Protein AF-A0A7S4S5G7-F1 (afdb_monomer_lite)

Organism: NCBI:txid311494

Sequence (347 aa):
PDPGSRLSSTPTTIRLPNLRVEPGSGHPLTAPMLSMIAPWPALFFAAQHQEVQQSAILSLVLVAMATGAGLLELSRRMRRTSLDPSGEREIAMPLRDVLGHDGKPGLLGQLLPELCGLALWMALASTLILRSQDGAADMTPQDRDLERQIRAEWPVLRSADSLLGLQAMTRSVLLASAALRLEQSVASPLAGFPTAFLLLAAGSRVALLALSPADVYHLDGPLGGTMNVTLEVGALLLLLYLAAVQARRTQSRAAWVLAPATAASAVALGWIACHNHLALADPGQSYLDVLFSFSQLAELAGSVTFLANAVVIAGEREPEGAFSAFAHAVLPVQQLLSAFFLLTAWG

Secondary structure (DSSP, 8-state):
-----------------------------SHHHHHHHTHHHHHHHTT---TTTHHHHHHHHHHHHHHHHHHHHHHHHHHHHTT-TT-------TTTTTS-TTSSPPHHHHHHHHHHHHHHHHHHHHHHHHHTTGGGGG--HHHHHHHHHHHHH-SSSSSHHHHHHHHHHHHHHHHHHHHHTHHHHHTSTTTTHHHHHHHHHHHHHHHHHHHS-TTTSSPPSTT-HHHHHHHHHHHHHHHHHHHHHHHHHS-HHHHHHHHHHHHHHHHHHHHHHHHS----S-GGGHHHHHHHHHHHHHHHHHHHHHHHHHHHHHTTS----HHHHHHHHHHHHHHHHHHHHHHHHH-

Structure (mmCIF, N/CA/C/O backbone):
data_AF-A0A7S4S5G7-F1
#
_entry.id   AF-A0A7S4S5G7-F1
#
loop_
_atom_site.group_PDB
_atom_site.id
_atom_site.type_symbol
_atom_site.label_atom_id
_atom_site.label_alt_id
_atom_site.label_comp_id
_atom_site.label_asym_id
_atom_site.label_entity_id
_atom_site.label_seq_id
_atom_site.pdbx_PDB_ins_code
_atom_site.Cartn_x
_atom_site.Cartn_y
_atom_site.Cartn_z
_atom_site.occupancy
_atom_site.B_iso_or_equiv
_atom_site.auth_seq_id
_atom_site.auth_comp_id
_atom_site.auth_asym_id
_atom_site.auth_atom_id
_atom_site.pdbx_PDB_model_num
ATOM 1 N N . PRO A 1 1 ? 20.634 16.716 -77.740 1.00 45.12 1 PRO A N 1
ATOM 2 C CA . PRO A 1 1 ? 21.173 17.762 -76.840 1.00 45.12 1 PRO A CA 1
ATOM 3 C C . PRO A 1 1 ? 20.340 17.801 -75.550 1.00 45.12 1 PRO A C 1
ATOM 5 O O . PRO A 1 1 ? 19.135 18.016 -75.616 1.00 45.12 1 PRO A O 1
ATOM 8 N N . ASP A 1 2 ? 20.992 17.435 -74.447 1.00 41.31 2 ASP A N 1
ATOM 9 C CA . ASP A 1 2 ? 20.488 16.930 -73.158 1.00 41.31 2 ASP A CA 1
ATOM 10 C C . ASP A 1 2 ? 19.272 1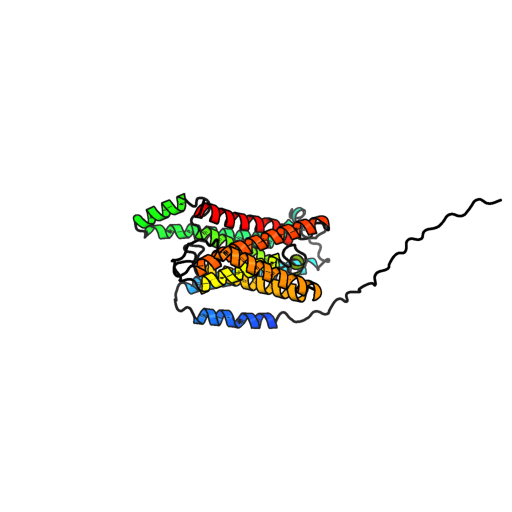7.594 -72.483 1.00 41.31 2 ASP A C 1
ATOM 12 O O . ASP A 1 2 ? 19.265 18.807 -72.267 1.00 41.31 2 ASP A O 1
ATOM 16 N N . PRO A 1 3 ? 18.345 16.773 -71.948 1.00 55.28 3 PRO A N 1
ATOM 17 C CA . PRO A 1 3 ? 17.536 17.089 -70.781 1.00 55.28 3 PRO A CA 1
ATOM 18 C C . PRO A 1 3 ? 18.019 16.265 -69.570 1.00 55.28 3 PRO A C 1
ATOM 20 O O . PRO A 1 3 ? 17.793 15.057 -69.494 1.00 55.28 3 PRO A O 1
ATOM 23 N N . GLY A 1 4 ? 18.665 16.895 -68.586 1.00 46.88 4 GLY A N 1
ATOM 24 C CA . GLY A 1 4 ? 19.139 16.151 -67.418 1.00 46.88 4 GLY A CA 1
ATOM 25 C C . GLY A 1 4 ? 19.681 17.000 -66.277 1.00 46.88 4 GLY A C 1
ATOM 26 O O . GLY A 1 4 ? 20.888 17.083 -66.092 1.00 46.88 4 GLY A O 1
ATOM 27 N N . SER A 1 5 ? 18.803 17.557 -65.444 1.00 52.81 5 SER A N 1
ATOM 28 C CA . SER A 1 5 ? 19.176 18.044 -64.109 1.00 52.81 5 SER A CA 1
ATOM 29 C C . SER A 1 5 ? 18.187 17.529 -63.060 1.00 52.81 5 SER A C 1
ATOM 31 O O . SER A 1 5 ? 17.240 18.193 -62.646 1.00 52.81 5 SER A O 1
ATOM 33 N N . ARG A 1 6 ? 18.408 16.280 -62.629 1.00 51.44 6 ARG A N 1
ATOM 34 C CA . ARG A 1 6 ? 17.786 15.717 -61.425 1.00 51.44 6 ARG A CA 1
ATOM 35 C C . ARG A 1 6 ? 18.487 16.303 -60.201 1.00 51.44 6 ARG A C 1
ATOM 37 O O . ARG A 1 6 ? 19.657 16.019 -59.961 1.00 51.44 6 ARG A O 1
ATOM 44 N N . LEU A 1 7 ? 17.759 17.101 -59.426 1.00 52.56 7 LEU A N 1
ATOM 45 C CA . LEU A 1 7 ? 18.159 17.530 -58.089 1.00 52.56 7 LEU A CA 1
ATOM 46 C C . LEU A 1 7 ? 18.165 16.309 -57.160 1.00 52.56 7 LEU A C 1
ATOM 48 O O . LEU A 1 7 ? 17.122 15.773 -56.798 1.00 52.56 7 LEU A O 1
ATOM 52 N N . SER A 1 8 ? 19.366 15.854 -56.812 1.00 47.84 8 SER A N 1
ATOM 53 C CA . SER A 1 8 ? 19.614 14.844 -55.787 1.00 47.84 8 SER A CA 1
ATOM 54 C C . SER A 1 8 ? 19.564 15.531 -54.419 1.00 47.84 8 SER A C 1
ATOM 56 O O . SER A 1 8 ? 20.524 16.183 -54.007 1.00 47.84 8 SER A O 1
ATOM 58 N N . SER A 1 9 ? 18.443 15.402 -53.711 1.00 49.56 9 SER A N 1
ATOM 59 C CA . SER A 1 9 ? 18.352 15.730 -52.289 1.00 49.56 9 SER A CA 1
ATOM 60 C C . SER A 1 9 ? 18.934 14.570 -51.479 1.00 49.56 9 SER A C 1
ATOM 62 O O . SER A 1 9 ? 18.271 13.557 -51.255 1.00 49.56 9 SER A O 1
ATOM 64 N N . THR A 1 10 ? 20.188 14.694 -51.059 1.00 46.56 10 THR A N 1
ATOM 65 C CA . THR A 1 10 ? 20.793 13.790 -50.075 1.00 46.56 10 THR A CA 1
ATOM 66 C C . THR A 1 10 ? 20.162 14.028 -48.699 1.00 46.56 10 THR A C 1
ATOM 68 O O . THR A 1 10 ? 20.162 15.173 -48.241 1.00 46.56 10 THR A O 1
ATOM 71 N N . PRO A 1 11 ? 19.651 12.994 -48.009 1.00 43.81 11 PRO A N 1
ATOM 72 C CA . PRO A 1 11 ? 19.197 13.129 -46.633 1.00 43.81 11 PRO A CA 1
ATOM 73 C C . PRO A 1 11 ? 20.407 13.335 -45.715 1.00 43.81 11 PRO A C 1
ATOM 75 O O . PRO A 1 11 ? 21.310 12.500 -45.643 1.00 43.81 11 PRO A O 1
ATOM 78 N N . THR A 1 12 ? 20.433 14.468 -45.018 1.00 43.12 12 THR A N 1
ATOM 79 C CA . THR A 1 12 ? 21.442 14.788 -44.006 1.00 43.12 12 THR A CA 1
ATOM 80 C C . THR A 1 12 ? 21.203 13.920 -42.774 1.00 43.12 12 THR A C 1
ATOM 82 O O . THR A 1 12 ? 20.420 1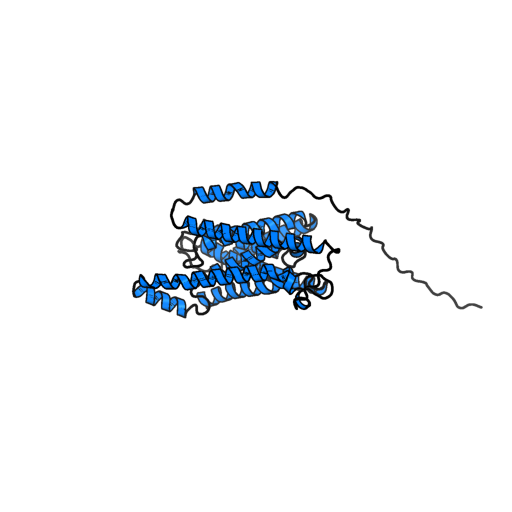4.261 -41.890 1.00 43.12 12 THR A O 1
ATOM 85 N N . THR A 1 13 ? 21.867 12.769 -42.714 1.00 41.22 13 THR A N 1
ATOM 86 C CA . THR A 1 13 ? 21.866 11.893 -41.541 1.00 41.22 13 THR A CA 1
ATOM 87 C C . THR A 1 13 ? 22.673 12.553 -40.423 1.00 41.22 13 THR A C 1
ATOM 89 O O . THR A 1 13 ? 23.904 12.515 -40.420 1.00 41.22 13 THR A O 1
ATOM 92 N N . ILE A 1 14 ? 21.988 13.177 -39.462 1.00 39.72 14 ILE A N 1
ATOM 93 C CA . ILE A 1 14 ? 22.604 13.684 -38.231 1.00 39.72 14 ILE A CA 1
ATOM 94 C C . ILE A 1 14 ? 23.047 12.468 -37.405 1.00 39.72 14 ILE A C 1
ATOM 96 O O . ILE A 1 14 ? 22.243 11.814 -36.744 1.00 39.72 14 ILE A O 1
ATOM 100 N N . ARG A 1 15 ? 24.341 12.129 -37.472 1.00 34.22 15 ARG A N 1
ATOM 101 C CA . ARG A 1 15 ? 24.963 11.153 -36.569 1.00 34.22 15 ARG A CA 1
ATOM 102 C C . ARG A 1 15 ? 25.035 11.762 -35.172 1.00 34.22 15 ARG A C 1
ATOM 104 O O . ARG A 1 15 ? 25.872 12.624 -34.914 1.00 34.22 15 ARG A O 1
ATOM 111 N N . LEU A 1 16 ? 24.173 11.295 -34.274 1.00 42.19 16 LEU A N 1
ATOM 112 C CA . LEU A 1 16 ? 24.349 11.516 -32.842 1.00 42.19 16 LEU A CA 1
ATOM 113 C C . LEU A 1 16 ? 25.642 10.817 -32.377 1.00 42.19 16 LEU A C 1
ATOM 115 O O . LEU A 1 16 ? 25.948 9.718 -32.852 1.00 42.19 16 LEU A O 1
ATOM 119 N N . PRO A 1 17 ? 26.426 11.439 -31.481 1.00 38.25 17 PRO A N 1
ATOM 120 C CA . PRO A 1 17 ? 27.647 10.841 -30.963 1.00 38.25 17 PRO A CA 1
ATOM 121 C C . PRO A 1 17 ? 27.323 9.548 -30.206 1.00 38.25 17 PRO A C 1
ATOM 123 O O . PRO A 1 17 ? 26.465 9.529 -29.325 1.00 38.25 17 PRO A O 1
ATOM 126 N N . ASN A 1 18 ? 28.033 8.472 -30.555 1.00 37.16 18 ASN A N 1
ATOM 127 C CA . ASN A 1 18 ? 28.009 7.197 -29.843 1.00 37.16 18 ASN A CA 1
ATOM 128 C C . ASN A 1 18 ? 28.417 7.421 -28.379 1.00 37.16 18 ASN A C 1
ATOM 130 O O . ASN A 1 18 ? 29.606 7.470 -28.059 1.00 37.16 18 ASN A O 1
ATOM 134 N N . LEU A 1 19 ? 27.433 7.535 -27.487 1.00 36.72 19 LEU A N 1
ATOM 135 C CA . LEU A 1 19 ? 27.633 7.424 -26.047 1.00 36.72 19 LEU A CA 1
ATOM 136 C C . LEU A 1 19 ? 27.936 5.960 -25.731 1.00 36.72 19 LEU A C 1
ATOM 138 O O . LEU A 1 19 ? 27.051 5.142 -25.489 1.00 36.72 19 LEU A O 1
ATOM 142 N N . ARG A 1 20 ? 29.225 5.628 -25.793 1.00 37.22 20 ARG A N 1
ATOM 143 C CA . ARG A 1 20 ? 29.769 4.361 -25.320 1.00 37.22 20 ARG A CA 1
ATOM 144 C C . ARG A 1 20 ? 29.648 4.361 -23.796 1.00 37.22 20 ARG A C 1
ATOM 146 O O . ARG A 1 20 ? 30.446 4.988 -23.108 1.00 37.22 20 ARG A O 1
ATOM 153 N N . VAL A 1 21 ? 28.601 3.725 -23.277 1.00 39.88 21 VAL A N 1
ATOM 154 C CA . VAL A 1 21 ? 28.468 3.457 -21.843 1.00 39.88 21 VAL A CA 1
ATOM 155 C C . VAL A 1 21 ? 29.504 2.392 -21.505 1.00 39.88 21 VAL A C 1
ATOM 157 O O . VAL A 1 21 ? 29.371 1.240 -21.915 1.00 39.88 21 VAL A O 1
ATOM 160 N N . GLU A 1 22 ? 30.579 2.793 -20.832 1.00 38.78 22 GLU A N 1
ATOM 161 C CA . GLU A 1 22 ? 31.555 1.840 -20.316 1.00 38.78 22 GLU A CA 1
ATOM 162 C C . GLU A 1 22 ? 30.886 0.953 -19.252 1.00 38.78 22 GLU A C 1
ATOM 164 O O . GLU A 1 22 ? 30.173 1.473 -18.385 1.00 38.78 22 GLU A O 1
ATOM 169 N N . PRO A 1 23 ? 31.080 -0.377 -19.295 1.00 42.50 23 PRO A N 1
ATOM 170 C CA . PRO A 1 23 ? 30.598 -1.275 -18.257 1.00 42.50 23 PRO A CA 1
ATOM 171 C C . PRO A 1 23 ? 31.373 -0.992 -16.965 1.00 42.50 23 PRO A C 1
ATOM 173 O O . PRO A 1 23 ? 32.493 -1.459 -16.766 1.00 42.50 23 PRO A O 1
ATOM 176 N N . GLY A 1 24 ? 30.771 -0.165 -16.110 1.00 42.38 24 GLY A N 1
ATOM 177 C CA . GLY A 1 24 ? 31.314 0.225 -14.817 1.00 42.38 24 GLY A CA 1
ATOM 178 C C . GLY A 1 24 ? 31.604 -0.988 -13.935 1.00 42.38 24 GLY A C 1
ATOM 179 O O . GLY A 1 24 ? 30.764 -1.869 -13.746 1.00 42.38 24 GLY A O 1
ATOM 180 N N . SER A 1 25 ? 32.821 -0.993 -13.405 1.00 41.22 25 SER A N 1
ATOM 181 C CA . SER A 1 25 ? 33.357 -1.901 -12.401 1.00 41.22 25 SER A CA 1
ATOM 182 C C . SER A 1 25 ? 32.378 -2.152 -11.247 1.00 41.22 25 SER A C 1
ATOM 184 O O . SER A 1 25 ? 31.741 -1.243 -10.715 1.00 41.22 25 SER A O 1
ATOM 186 N N . GLY A 1 26 ? 32.265 -3.420 -10.843 1.00 47.97 26 GLY A N 1
ATOM 187 C CA . GLY A 1 26 ? 31.434 -3.837 -9.716 1.00 47.97 26 GLY A CA 1
ATOM 188 C C . GLY A 1 26 ? 31.835 -3.118 -8.427 1.00 47.97 26 GLY A C 1
ATOM 189 O O . GLY A 1 26 ? 32.907 -3.361 -7.878 1.00 47.97 26 GLY A O 1
ATOM 190 N N . HIS A 1 27 ? 30.965 -2.236 -7.935 1.00 43.41 27 HIS A N 1
ATOM 191 C CA . HIS A 1 27 ? 31.166 -1.548 -6.664 1.00 43.41 27 HIS A CA 1
ATOM 192 C C . HIS A 1 27 ? 30.752 -2.428 -5.464 1.00 43.41 27 HIS A C 1
ATOM 194 O O . HIS A 1 27 ? 29.649 -2.982 -5.461 1.00 43.41 27 HIS A O 1
ATOM 200 N N . PRO A 1 28 ? 31.567 -2.497 -4.392 1.00 44.88 28 PRO A N 1
ATOM 201 C CA . PRO A 1 28 ? 31.290 -3.266 -3.179 1.00 44.88 28 PRO A CA 1
ATOM 202 C C . PRO A 1 28 ? 30.415 -2.461 -2.197 1.00 44.88 28 PRO A C 1
ATOM 204 O O . PRO A 1 28 ? 30.835 -2.141 -1.088 1.00 44.88 28 PRO A O 1
ATOM 207 N N . LEU A 1 29 ? 29.205 -2.065 -2.606 1.00 44.78 29 LEU A N 1
ATOM 208 C CA . LEU A 1 29 ? 28.368 -1.116 -1.844 1.00 44.78 29 LEU A CA 1
ATOM 209 C C . LEU A 1 29 ? 27.155 -1.733 -1.127 1.00 44.78 29 LEU A C 1
ATOM 211 O O . LEU A 1 29 ? 26.333 -1.003 -0.579 1.00 44.78 29 LEU A O 1
ATOM 215 N N . THR A 1 30 ? 27.045 -3.061 -1.049 1.00 47.88 30 THR A N 1
ATOM 216 C CA . THR A 1 30 ? 25.958 -3.717 -0.293 1.00 47.88 30 THR A CA 1
ATOM 217 C C . THR A 1 30 ? 26.189 -3.733 1.225 1.00 47.88 30 THR A C 1
ATOM 219 O O . THR A 1 30 ? 25.228 -3.831 1.981 1.00 47.88 30 THR A O 1
ATOM 222 N N . ALA A 1 31 ? 27.433 -3.597 1.695 1.00 42.72 31 ALA A N 1
ATOM 223 C CA . ALA A 1 31 ? 27.776 -3.638 3.122 1.00 42.72 31 ALA A CA 1
ATOM 224 C C . ALA A 1 31 ? 27.364 -2.387 3.943 1.00 42.72 31 ALA A C 1
ATOM 226 O O . ALA A 1 31 ? 26.816 -2.567 5.030 1.00 42.72 31 ALA A O 1
ATOM 227 N N . PRO A 1 32 ? 27.542 -1.132 3.472 1.00 44.41 32 PRO A N 1
ATOM 228 C CA . PRO A 1 32 ? 27.221 0.050 4.284 1.00 44.41 32 PRO A CA 1
ATOM 229 C C . PRO A 1 32 ? 25.718 0.370 4.401 1.00 44.41 32 PRO A C 1
ATOM 231 O O . PRO A 1 32 ? 25.343 1.187 5.235 1.00 44.41 32 PRO A O 1
ATOM 234 N N . MET A 1 33 ? 24.833 -0.255 3.610 1.00 43.06 33 MET A N 1
ATOM 235 C CA . MET A 1 33 ? 23.377 -0.079 3.784 1.00 43.06 33 MET A CA 1
ATOM 236 C C . MET A 1 33 ? 22.802 -0.949 4.908 1.00 43.06 33 MET A C 1
ATOM 238 O O . MET A 1 33 ? 21.866 -0.522 5.580 1.00 43.06 33 MET A O 1
ATOM 242 N N . LEU A 1 34 ? 23.378 -2.130 5.164 1.00 45.09 34 LEU A N 1
ATOM 243 C CA . LEU A 1 34 ? 22.950 -2.996 6.269 1.00 45.09 34 LEU A CA 1
ATOM 244 C C . LEU A 1 34 ? 23.239 -2.365 7.643 1.00 45.09 34 LEU A C 1
ATOM 246 O O . LEU A 1 34 ? 22.480 -2.585 8.583 1.00 45.09 34 LEU A O 1
ATOM 250 N N . SER A 1 35 ? 24.272 -1.524 7.759 1.00 42.81 35 SER A N 1
ATOM 251 C CA . SER A 1 35 ? 24.608 -0.832 9.012 1.00 42.81 35 SER A CA 1
ATOM 252 C C . SER A 1 35 ? 23.729 0.390 9.312 1.00 42.81 35 SER A C 1
ATOM 254 O O . SER A 1 35 ? 23.592 0.751 10.477 1.00 42.81 35 SER A O 1
ATOM 256 N N . MET A 1 36 ? 23.085 1.000 8.307 1.00 40.84 36 MET A N 1
ATOM 257 C CA . MET A 1 36 ? 22.133 2.108 8.509 1.00 40.84 36 MET A CA 1
ATOM 258 C C . MET A 1 36 ? 20.747 1.639 8.983 1.00 40.84 36 MET A C 1
ATOM 260 O O . MET A 1 36 ? 20.041 2.394 9.647 1.00 40.84 36 MET A O 1
ATOM 264 N N . ILE A 1 37 ? 20.368 0.395 8.674 1.00 42.72 37 ILE A N 1
ATOM 265 C CA . ILE A 1 37 ? 19.097 -0.219 9.104 1.00 42.72 37 ILE A CA 1
ATOM 266 C C . ILE A 1 37 ? 19.226 -0.826 10.517 1.00 42.72 37 ILE A C 1
ATOM 268 O O . ILE A 1 37 ? 18.241 -0.945 11.241 1.00 42.72 37 ILE A O 1
ATOM 272 N N . ALA A 1 38 ? 20.449 -1.148 10.949 1.00 43.69 38 ALA A N 1
ATOM 273 C CA . ALA A 1 38 ? 20.728 -1.872 12.188 1.00 43.69 38 ALA A CA 1
ATOM 274 C C . ALA A 1 38 ? 20.273 -1.215 13.517 1.00 43.69 38 ALA A C 1
ATOM 276 O O . ALA A 1 38 ? 19.909 -1.974 14.415 1.00 43.69 38 ALA A O 1
ATOM 277 N N . PRO A 1 39 ? 20.261 0.124 13.716 1.00 42.03 39 PRO A N 1
ATOM 278 C CA . PRO A 1 39 ? 19.937 0.680 15.036 1.00 42.03 39 PRO A CA 1
ATOM 279 C C . PRO A 1 39 ? 18.432 0.865 15.293 1.00 42.03 39 PRO A C 1
ATOM 281 O O . PRO A 1 39 ? 18.020 1.013 16.442 1.00 42.03 39 PRO A O 1
ATOM 284 N N . TRP A 1 40 ? 17.591 0.843 14.257 1.00 43.88 40 TRP A N 1
ATOM 285 C CA . TRP A 1 40 ? 16.161 1.150 14.388 1.00 43.88 40 TRP A CA 1
ATOM 286 C C . TRP A 1 40 ? 15.329 0.057 15.066 1.00 43.88 40 TRP A C 1
ATOM 288 O O . TRP A 1 40 ? 14.488 0.411 15.892 1.00 43.88 40 TRP A O 1
ATOM 298 N N . PRO A 1 41 ? 15.587 -1.248 14.837 1.00 48.19 41 PRO A N 1
ATOM 299 C CA . PRO A 1 41 ? 14.970 -2.291 15.642 1.00 48.19 41 PRO A CA 1
ATOM 300 C C . PRO A 1 41 ? 15.260 -2.082 17.128 1.00 48.19 41 PRO A C 1
ATOM 302 O O . PRO A 1 41 ? 14.345 -2.172 17.929 1.00 48.19 41 PRO A O 1
ATOM 305 N N . ALA A 1 42 ? 16.491 -1.717 17.506 1.00 45.28 42 ALA A N 1
ATOM 306 C CA . ALA A 1 42 ? 16.873 -1.527 18.908 1.00 45.28 42 ALA A CA 1
ATOM 307 C C . ALA A 1 42 ? 16.149 -0.342 19.582 1.00 45.28 42 ALA A C 1
ATOM 309 O O . ALA A 1 42 ? 15.761 -0.450 20.742 1.00 45.28 42 ALA A O 1
ATOM 310 N N . LEU A 1 43 ? 15.914 0.758 18.855 1.00 45.34 43 LEU A N 1
ATOM 311 C CA . LEU A 1 43 ? 15.115 1.894 19.342 1.00 45.34 43 LEU A CA 1
ATOM 312 C C . LEU A 1 43 ? 13.619 1.560 19.453 1.00 45.34 43 LEU A C 1
ATOM 314 O O . LEU A 1 43 ? 12.963 2.024 20.379 1.00 45.34 43 LEU A O 1
ATOM 318 N N . PHE A 1 44 ? 13.097 0.717 18.560 1.00 44.44 44 PHE A N 1
ATOM 319 C CA . PHE A 1 44 ? 11.727 0.203 18.643 1.00 44.44 44 PHE A CA 1
ATOM 320 C C . PHE A 1 44 ? 11.573 -0.833 19.778 1.00 44.44 44 PHE A C 1
ATOM 322 O O . PHE A 1 44 ? 10.575 -0.829 20.494 1.00 44.44 44 PHE A O 1
ATOM 329 N N . PHE A 1 45 ? 12.598 -1.661 20.015 1.00 44.34 45 PHE A N 1
ATOM 330 C CA . PHE A 1 45 ? 12.662 -2.640 21.109 1.00 44.34 45 PHE A CA 1
ATOM 331 C C . PHE A 1 45 ? 12.781 -1.989 22.492 1.00 44.34 45 PHE A C 1
ATOM 333 O O . PHE A 1 45 ? 12.237 -2.519 23.455 1.00 44.34 45 PHE A O 1
ATOM 340 N N . ALA A 1 46 ? 13.434 -0.829 22.605 1.00 43.66 46 ALA A N 1
ATOM 341 C CA . ALA A 1 46 ? 13.520 -0.090 23.866 1.00 43.66 46 ALA A CA 1
ATOM 342 C C . ALA A 1 46 ? 12.176 0.531 24.306 1.00 43.66 46 ALA A C 1
ATOM 344 O O . ALA A 1 46 ? 12.034 0.903 25.469 1.00 43.66 46 ALA A O 1
ATOM 345 N N . ALA A 1 47 ? 11.192 0.629 23.404 1.00 43.19 47 ALA A N 1
ATOM 346 C CA . ALA A 1 47 ? 9.903 1.274 23.658 1.00 43.19 47 ALA A CA 1
ATOM 347 C C . ALA A 1 47 ? 8.751 0.306 24.005 1.00 43.19 47 ALA A C 1
ATOM 349 O O . ALA A 1 47 ? 7.661 0.772 24.329 1.00 43.19 47 ALA A O 1
ATOM 350 N N . GLN A 1 48 ? 8.949 -1.019 23.977 1.00 44.38 48 GLN A N 1
ATOM 351 C CA . GLN A 1 48 ? 7.876 -1.982 24.266 1.00 44.38 48 GLN A CA 1
ATOM 352 C C . GLN A 1 48 ? 8.308 -3.093 25.229 1.00 44.38 48 GLN A C 1
ATOM 354 O O . GLN A 1 48 ? 8.801 -4.143 24.819 1.00 44.38 48 GLN A O 1
ATOM 359 N N . HIS A 1 49 ? 8.029 -2.892 26.517 1.00 43.34 49 HIS A N 1
ATOM 360 C CA . HIS A 1 49 ? 8.005 -3.955 27.522 1.00 43.34 49 HIS A CA 1
ATOM 361 C C . HIS A 1 49 ? 6.571 -4.496 27.658 1.00 43.34 49 HIS A C 1
ATOM 363 O O . HIS A 1 49 ? 5.788 -4.006 28.469 1.00 43.34 49 HIS A O 1
ATOM 369 N N . GLN A 1 50 ? 6.219 -5.517 26.873 1.00 44.75 50 GLN A N 1
ATOM 370 C CA . GLN A 1 50 ? 5.114 -6.420 27.215 1.00 44.75 50 GLN A CA 1
ATOM 371 C C . GLN A 1 50 ? 5.448 -7.829 26.706 1.00 44.75 50 GLN A C 1
ATOM 373 O O . GLN A 1 50 ? 5.346 -8.152 25.521 1.00 44.75 50 GLN A O 1
ATOM 378 N N . GLU A 1 51 ? 5.968 -8.639 27.627 1.00 55.88 51 GLU A N 1
ATOM 379 C CA . GLU A 1 51 ? 6.469 -9.990 27.388 1.00 55.88 51 GLU A CA 1
ATOM 380 C C . GLU A 1 51 ? 5.311 -10.966 27.112 1.00 55.88 51 GLU A C 1
ATOM 382 O O . GLU A 1 51 ? 4.199 -10.791 27.598 1.00 55.88 51 GLU A O 1
ATOM 387 N N . VAL A 1 52 ? 5.599 -12.024 26.349 1.00 48.47 52 VAL A N 1
ATOM 388 C CA . VAL A 1 52 ? 4.743 -13.165 25.946 1.00 48.47 52 VAL A CA 1
ATOM 389 C C . VAL A 1 52 ? 4.148 -13.101 24.527 1.00 48.47 52 VAL A C 1
ATOM 391 O O . VAL A 1 52 ? 4.295 -14.088 23.809 1.00 48.47 52 VAL A O 1
ATOM 394 N N . GLN A 1 53 ? 3.611 -11.982 24.019 1.00 46.19 53 GLN A N 1
ATOM 395 C CA . GLN A 1 53 ? 3.202 -11.909 22.591 1.00 46.19 53 GLN A CA 1
ATOM 396 C C . GLN A 1 53 ? 4.371 -11.634 21.623 1.00 46.19 53 GLN A C 1
ATOM 398 O O . GLN A 1 53 ? 4.314 -12.000 20.446 1.00 46.19 53 GLN A O 1
ATOM 403 N N . GLN A 1 54 ? 5.473 -11.065 22.121 1.00 47.81 54 GLN A N 1
ATOM 404 C CA . GLN A 1 54 ? 6.633 -10.695 21.305 1.00 47.81 54 GLN A CA 1
ATOM 405 C C . GLN A 1 54 ? 7.352 -11.893 20.662 1.00 47.81 54 GLN A C 1
ATOM 407 O O . GLN A 1 54 ? 7.876 -11.752 19.563 1.00 47.81 54 GLN A O 1
ATOM 412 N N . SER A 1 55 ? 7.347 -13.089 21.264 1.00 46.03 55 SER A N 1
ATOM 413 C CA . SER A 1 55 ? 8.071 -14.249 20.712 1.00 46.03 55 SER A CA 1
ATOM 414 C C . SER A 1 55 ? 7.436 -14.796 19.429 1.00 46.03 55 SER A C 1
ATOM 416 O O . SER A 1 55 ? 8.158 -15.192 18.512 1.00 46.03 55 SER A O 1
ATOM 418 N N . ALA A 1 56 ? 6.104 -14.761 19.323 1.00 45.66 56 ALA A N 1
ATOM 419 C CA . ALA A 1 56 ? 5.357 -15.195 18.142 1.00 45.66 56 ALA A CA 1
ATOM 420 C C . ALA A 1 56 ? 5.509 -14.206 16.975 1.00 45.66 56 ALA A C 1
ATOM 422 O O . ALA A 1 56 ? 5.707 -14.609 15.833 1.00 45.66 56 ALA A O 1
ATOM 423 N N . ILE A 1 57 ? 5.491 -12.904 17.267 1.00 47.00 57 ILE A N 1
ATOM 424 C CA . ILE A 1 57 ? 5.672 -11.848 16.262 1.00 47.00 57 ILE A CA 1
ATOM 425 C C . ILE A 1 57 ? 7.112 -11.854 15.741 1.00 47.00 57 ILE A C 1
ATOM 427 O O . ILE A 1 57 ? 7.340 -11.800 14.535 1.00 47.00 57 ILE A O 1
ATOM 431 N N . LEU A 1 58 ? 8.093 -12.001 16.632 1.00 48.66 58 LEU A N 1
ATOM 432 C CA . LEU A 1 58 ? 9.508 -12.044 16.268 1.00 48.66 58 LEU A CA 1
ATOM 433 C C . LEU A 1 58 ? 9.836 -13.298 15.447 1.00 48.66 58 LEU A C 1
ATOM 435 O O . LEU A 1 58 ? 10.600 -13.218 14.489 1.00 48.66 58 LEU A O 1
ATOM 439 N N . SER A 1 59 ? 9.191 -14.432 15.738 1.00 47.44 59 SER A N 1
ATOM 440 C CA . SER A 1 59 ? 9.293 -15.630 14.898 1.00 47.44 59 SER A CA 1
ATOM 441 C C . SER A 1 59 ? 8.573 -15.474 13.556 1.00 47.44 59 SER A C 1
ATOM 443 O O . SER A 1 59 ? 9.122 -15.909 12.550 1.00 47.44 59 SER A O 1
ATOM 445 N N . LEU A 1 60 ? 7.435 -14.780 13.479 1.00 48.94 60 LEU A N 1
ATOM 446 C CA . LEU A 1 60 ? 6.760 -14.499 12.205 1.00 48.94 60 LEU A CA 1
ATOM 447 C C . LEU A 1 60 ? 7.583 -13.566 11.302 1.00 48.94 60 LEU A C 1
ATOM 449 O O . LEU A 1 60 ? 7.736 -13.828 10.110 1.00 48.94 60 LEU A O 1
ATOM 453 N N . VAL A 1 61 ? 8.161 -12.506 11.875 1.00 51.00 61 VAL A N 1
ATOM 454 C CA . VAL A 1 61 ? 9.048 -11.565 11.173 1.00 51.00 61 VAL A CA 1
ATOM 455 C C . VAL A 1 61 ? 10.326 -12.268 10.724 1.00 51.00 61 VAL A C 1
ATOM 457 O O . VAL A 1 61 ? 10.739 -12.112 9.575 1.00 51.00 61 VAL A O 1
ATOM 460 N N . LEU A 1 62 ? 10.926 -13.100 11.581 1.00 51.28 62 LEU A N 1
ATOM 461 C CA . LEU A 1 62 ? 12.074 -13.926 11.205 1.00 51.28 62 LEU A CA 1
ATOM 462 C C . LEU A 1 62 ? 11.722 -14.928 10.106 1.00 51.28 62 LEU A C 1
ATOM 464 O O . LEU A 1 62 ? 12.521 -15.104 9.194 1.00 51.28 62 LEU A O 1
ATOM 468 N N . VAL A 1 63 ? 10.539 -15.544 10.138 1.00 51.91 63 VAL A N 1
ATOM 469 C CA . VAL A 1 63 ? 10.074 -16.463 9.089 1.00 51.91 63 VAL A CA 1
ATOM 470 C C . VAL A 1 63 ? 9.843 -15.716 7.778 1.00 51.91 63 VAL A C 1
ATOM 472 O O . VAL A 1 63 ? 10.285 -16.195 6.737 1.00 51.91 63 VAL A O 1
ATOM 475 N N . ALA A 1 64 ? 9.238 -14.529 7.796 1.00 51.19 64 ALA A N 1
ATOM 476 C CA . ALA A 1 64 ? 9.056 -13.708 6.601 1.00 51.19 64 ALA A CA 1
ATOM 477 C C . ALA A 1 64 ? 10.404 -13.256 6.011 1.00 51.19 64 ALA A C 1
ATOM 479 O O . ALA A 1 64 ? 10.628 -13.388 4.806 1.00 51.19 64 ALA A O 1
ATOM 480 N N . MET A 1 65 ? 11.342 -12.807 6.853 1.00 51.66 65 MET A N 1
ATOM 481 C CA . MET A 1 65 ? 12.693 -12.433 6.424 1.00 51.66 65 MET A CA 1
ATOM 482 C C . MET A 1 65 ? 13.499 -13.636 5.920 1.00 51.66 65 MET A C 1
ATOM 484 O O . MET A 1 65 ? 14.160 -13.536 4.888 1.00 51.66 65 MET A O 1
ATOM 488 N N . ALA A 1 66 ? 13.416 -14.788 6.591 1.00 51.81 66 ALA A N 1
ATOM 489 C CA . ALA A 1 66 ? 14.068 -16.028 6.174 1.00 51.81 66 ALA A CA 1
ATOM 490 C C . ALA A 1 66 ? 13.474 -16.567 4.869 1.00 51.81 66 ALA A C 1
ATOM 492 O O . ALA A 1 66 ? 14.214 -17.041 4.011 1.00 51.81 66 ALA A O 1
ATOM 493 N N . THR A 1 67 ? 12.162 -16.436 4.677 1.00 51.75 67 THR A N 1
ATOM 494 C CA . THR A 1 67 ? 11.489 -16.806 3.428 1.00 51.75 67 THR A CA 1
ATOM 495 C C . THR A 1 67 ? 11.907 -15.869 2.299 1.00 51.75 67 THR A C 1
ATOM 497 O O . THR A 1 67 ? 12.272 -16.339 1.225 1.00 51.75 67 THR A O 1
ATOM 500 N N . GLY A 1 68 ? 11.965 -14.556 2.548 1.00 52.31 68 GLY A N 1
ATOM 501 C CA . GLY A 1 68 ? 12.501 -13.581 1.595 1.00 52.31 68 GLY A CA 1
ATOM 502 C C . GLY A 1 68 ? 13.960 -13.868 1.219 1.00 52.31 68 GLY A C 1
ATOM 503 O O . GLY A 1 68 ? 14.305 -13.886 0.037 1.00 52.31 68 GLY A O 1
ATOM 504 N N . ALA A 1 69 ? 14.809 -14.178 2.202 1.00 52.31 69 ALA A N 1
ATOM 505 C CA . ALA A 1 69 ? 16.202 -14.567 1.985 1.00 52.31 69 ALA A CA 1
ATOM 506 C C . ALA A 1 69 ? 16.336 -15.913 1.245 1.00 52.31 69 ALA A C 1
ATOM 508 O O . ALA A 1 69 ? 17.198 -16.057 0.379 1.00 52.31 69 ALA A O 1
ATOM 509 N N . GLY A 1 70 ? 15.465 -16.882 1.538 1.00 52.50 70 GLY A N 1
ATOM 510 C CA . GLY A 1 70 ? 15.414 -18.183 0.875 1.00 52.50 70 GLY A CA 1
ATOM 511 C C . GLY A 1 70 ? 14.978 -18.078 -0.585 1.00 52.50 70 GLY A C 1
ATOM 512 O O . GLY A 1 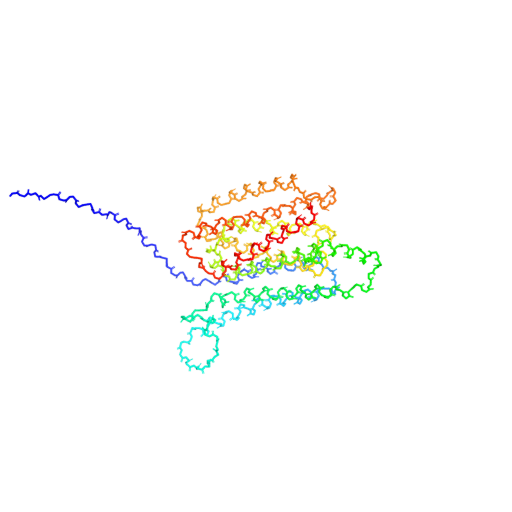70 ? 15.615 -18.666 -1.455 1.00 52.50 70 GLY A O 1
ATOM 513 N N . LEU A 1 71 ? 13.961 -17.265 -0.878 1.00 52.81 71 LEU A N 1
ATOM 514 C CA . LEU A 1 71 ? 13.533 -16.961 -2.247 1.00 52.81 71 LEU A CA 1
ATOM 515 C C . LEU A 1 71 ? 14.637 -16.229 -3.024 1.00 52.81 71 LEU A C 1
ATOM 517 O O . LEU A 1 71 ? 14.897 -16.548 -4.187 1.00 52.81 71 LEU A O 1
ATOM 521 N N . LEU A 1 72 ? 15.350 -15.309 -2.369 1.00 52.47 72 LEU A N 1
ATOM 522 C CA . LEU A 1 72 ? 16.525 -14.646 -2.933 1.00 52.47 72 LEU A CA 1
ATOM 523 C C . LEU A 1 72 ? 17.648 -15.633 -3.265 1.00 52.47 72 LEU A C 1
ATOM 525 O O . LEU A 1 72 ? 18.184 -15.597 -4.373 1.00 52.47 72 LEU A O 1
ATOM 529 N N . GLU A 1 73 ? 17.998 -16.529 -2.347 1.00 57.19 73 GLU A N 1
ATOM 530 C CA . GLU A 1 73 ? 19.053 -17.523 -2.556 1.00 57.19 73 GLU A CA 1
ATOM 531 C C . GLU A 1 73 ? 18.657 -18.557 -3.620 1.00 57.19 73 GLU A C 1
ATOM 533 O O . GLU A 1 73 ? 19.466 -18.901 -4.482 1.00 57.19 73 GLU A O 1
ATOM 538 N N . LEU A 1 74 ? 17.393 -18.986 -3.646 1.00 52.03 74 LEU A N 1
ATOM 539 C CA . LEU A 1 74 ? 16.864 -19.875 -4.677 1.00 52.03 74 LEU A CA 1
ATOM 540 C C . LEU A 1 74 ? 16.935 -19.219 -6.065 1.00 52.03 74 LEU A C 1
ATOM 542 O O . LEU A 1 74 ? 17.397 -19.844 -7.020 1.00 52.03 74 LEU A O 1
ATOM 546 N N . SER A 1 75 ? 16.567 -17.937 -6.170 1.00 59.34 75 SER A N 1
ATOM 547 C CA . SER A 1 75 ? 16.685 -17.179 -7.422 1.00 59.34 75 SER A CA 1
ATOM 548 C C . SER A 1 75 ? 18.142 -17.064 -7.898 1.00 59.34 75 SER A C 1
ATOM 550 O O . SER A 1 75 ? 18.424 -17.180 -9.093 1.00 59.34 75 SER A O 1
ATOM 552 N N . ARG A 1 76 ? 19.094 -16.904 -6.965 1.00 64.88 76 ARG A N 1
ATOM 553 C CA . ARG A 1 76 ? 20.535 -16.865 -7.263 1.00 64.88 76 ARG A CA 1
ATOM 554 C C . ARG A 1 76 ? 21.052 -18.222 -7.722 1.00 64.88 76 ARG A C 1
ATOM 556 O O . ARG A 1 76 ? 21.839 -18.277 -8.665 1.00 64.88 76 ARG A O 1
ATOM 563 N N . ARG A 1 77 ? 20.605 -19.310 -7.092 1.00 62.38 77 ARG A N 1
ATOM 564 C CA . ARG A 1 77 ? 20.979 -20.681 -7.466 1.00 62.38 77 ARG A CA 1
ATOM 565 C C . ARG A 1 77 ? 20.467 -21.049 -8.850 1.00 62.38 77 ARG A C 1
ATOM 567 O O . ARG A 1 77 ? 21.267 -21.518 -9.650 1.00 62.38 77 ARG A O 1
ATOM 574 N N . MET A 1 78 ? 19.210 -20.731 -9.165 1.00 57.19 78 MET A N 1
ATOM 575 C CA . MET A 1 78 ? 18.653 -20.943 -10.506 1.00 57.19 78 MET A CA 1
ATOM 576 C C . MET A 1 78 ? 19.444 -20.196 -11.593 1.00 57.19 78 MET A C 1
ATOM 578 O O . MET A 1 78 ? 19.697 -20.746 -12.664 1.00 57.19 78 MET A O 1
ATOM 582 N N . ARG A 1 79 ? 19.914 -18.969 -11.312 1.00 60.88 79 ARG A N 1
ATOM 583 C CA . ARG A 1 79 ? 20.798 -18.237 -12.240 1.00 60.88 79 ARG A CA 1
ATOM 584 C C . ARG A 1 79 ? 22.174 -18.882 -12.402 1.00 60.88 79 ARG A C 1
ATOM 586 O O . ARG A 1 79 ? 22.724 -18.829 -13.495 1.00 60.88 79 ARG A O 1
ATOM 593 N N . ARG A 1 80 ? 22.738 -19.483 -11.348 1.00 64.88 80 ARG A N 1
ATOM 594 C CA . ARG A 1 80 ? 24.038 -20.175 -11.425 1.00 64.88 80 ARG A CA 1
ATOM 595 C C . ARG A 1 80 ? 23.948 -21.484 -12.201 1.00 64.88 80 ARG A C 1
ATOM 597 O O . ARG A 1 80 ? 24.838 -21.764 -12.989 1.00 64.88 80 ARG A O 1
ATOM 604 N N . THR A 1 81 ? 22.877 -22.252 -12.024 1.00 56.06 81 THR A N 1
ATOM 605 C CA . THR A 1 81 ? 22.676 -23.511 -12.761 1.00 56.06 81 THR A CA 1
ATOM 606 C C . THR A 1 81 ? 22.383 -23.288 -14.242 1.00 56.06 81 THR A C 1
ATOM 608 O O . THR A 1 81 ? 22.716 -24.135 -15.057 1.00 56.06 81 THR A O 1
ATOM 611 N N . SER A 1 82 ? 21.832 -22.128 -14.615 1.00 52.78 82 SER A N 1
ATOM 612 C CA . SER A 1 82 ? 21.641 -21.742 -16.021 1.00 52.78 82 SER A CA 1
ATOM 613 C C . SER A 1 82 ? 22.950 -21.434 -16.769 1.00 52.78 82 SER A C 1
ATOM 615 O O . SER A 1 82 ? 22.912 -21.265 -17.985 1.00 52.78 82 SER A O 1
ATOM 617 N N . LEU A 1 83 ? 24.086 -21.315 -16.072 1.00 56.62 83 LEU A N 1
ATOM 618 C CA . LEU A 1 83 ? 25.383 -20.958 -16.658 1.00 56.62 83 LEU A CA 1
ATOM 619 C C . LEU A 1 83 ? 26.307 -22.160 -16.894 1.00 56.62 83 LEU A C 1
ATOM 621 O O . LEU A 1 83 ? 27.441 -21.948 -17.316 1.00 56.62 83 LEU A O 1
ATOM 625 N N . ASP A 1 84 ? 25.850 -23.394 -16.655 1.00 53.75 84 ASP A N 1
ATOM 626 C CA . ASP A 1 84 ? 26.627 -24.598 -16.967 1.00 53.75 84 ASP A CA 1
ATOM 627 C C . ASP A 1 84 ? 26.042 -25.334 -18.191 1.00 53.75 84 ASP A C 1
ATOM 629 O O . ASP A 1 84 ? 25.162 -26.185 -18.050 1.00 53.75 84 ASP A O 1
ATOM 633 N N . PRO A 1 85 ? 26.480 -24.993 -19.419 1.00 55.47 85 PRO A N 1
ATOM 634 C CA . PRO A 1 85 ? 25.966 -25.580 -20.656 1.00 55.47 85 PRO A CA 1
ATOM 635 C C . PRO A 1 85 ? 26.488 -27.001 -20.941 1.00 55.47 85 PRO A C 1
ATOM 637 O O . PRO A 1 85 ? 26.263 -27.508 -22.036 1.00 55.47 85 PRO A O 1
ATOM 640 N N . SER A 1 86 ? 27.210 -27.646 -20.015 1.00 64.00 86 SER A N 1
ATOM 641 C CA . SER A 1 86 ? 27.995 -28.854 -20.322 1.00 64.00 86 SER A CA 1
ATOM 642 C C . SER A 1 86 ? 27.400 -30.194 -19.854 1.00 64.00 86 SER A C 1
ATOM 644 O O . SER A 1 86 ? 27.979 -31.244 -20.128 1.00 64.00 86 SER A O 1
ATOM 646 N N . GLY A 1 87 ? 26.237 -30.200 -19.192 1.00 55.88 87 GLY A N 1
ATOM 647 C CA . GLY A 1 87 ? 25.649 -31.412 -18.606 1.00 55.88 87 GLY A CA 1
ATOM 648 C C . GLY A 1 87 ? 24.317 -31.838 -19.222 1.00 55.88 87 GLY A C 1
ATOM 649 O O . GLY A 1 87 ? 23.268 -31.606 -18.625 1.00 55.88 87 GLY A O 1
ATOM 650 N N . GLU A 1 88 ? 24.343 -32.513 -20.373 1.00 55.41 88 GLU A N 1
ATOM 651 C CA . GLU A 1 88 ? 23.189 -33.257 -20.897 1.00 55.41 88 GLU A CA 1
ATOM 652 C C . GLU A 1 88 ? 22.799 -34.380 -19.917 1.00 55.41 88 GLU A C 1
ATOM 654 O O . GLU A 1 88 ? 23.393 -35.458 -19.892 1.00 55.41 88 GLU A O 1
ATOM 659 N N . ARG A 1 89 ? 21.785 -34.142 -19.078 1.00 57.53 89 ARG A N 1
ATOM 660 C CA . ARG A 1 89 ? 21.031 -35.215 -18.421 1.00 57.53 89 ARG A CA 1
ATOM 661 C C . ARG A 1 89 ? 19.548 -35.066 -18.708 1.00 57.53 89 ARG A C 1
ATOM 663 O O . ARG A 1 89 ? 18.839 -34.236 -18.148 1.00 57.53 89 ARG A O 1
ATOM 670 N N . GLU A 1 90 ? 19.132 -35.937 -19.610 1.00 54.50 90 GLU A N 1
ATOM 671 C CA . GLU A 1 90 ? 17.796 -36.220 -20.100 1.00 54.50 90 GLU A CA 1
ATOM 672 C C . GLU A 1 90 ? 16.905 -36.763 -18.964 1.00 54.50 90 GLU A C 1
ATOM 674 O O . GLU A 1 90 ? 16.777 -37.965 -18.755 1.00 54.50 90 GLU A O 1
ATOM 679 N N . ILE A 1 91 ? 16.301 -35.871 -18.175 1.00 53.44 91 ILE A N 1
ATOM 680 C CA . ILE A 1 91 ? 15.141 -36.201 -17.333 1.00 53.44 91 ILE A CA 1
ATOM 681 C C . ILE A 1 91 ? 13.984 -35.333 -17.824 1.00 53.44 91 ILE A C 1
ATOM 683 O O . ILE A 1 91 ? 13.772 -34.206 -17.376 1.00 53.44 91 ILE A O 1
ATOM 687 N N . ALA A 1 92 ? 13.266 -35.859 -18.815 1.00 47.44 92 ALA A N 1
ATOM 688 C CA . ALA A 1 92 ? 12.101 -35.233 -19.420 1.00 47.44 92 ALA A CA 1
ATOM 689 C C . ALA A 1 92 ? 10.892 -35.312 -18.470 1.00 47.44 92 ALA A C 1
ATOM 691 O O . ALA A 1 92 ? 10.095 -36.245 -18.511 1.00 47.44 92 ALA A O 1
ATOM 692 N N . MET A 1 93 ? 10.758 -34.309 -17.605 1.00 53.06 93 MET A N 1
ATOM 693 C CA . MET A 1 93 ? 9.479 -33.934 -16.998 1.00 53.06 93 MET A CA 1
ATOM 694 C C . MET A 1 93 ? 8.764 -32.967 -17.967 1.00 53.06 93 MET A C 1
ATOM 696 O O . MET A 1 93 ? 9.447 -32.153 -18.598 1.00 53.06 93 MET A O 1
ATOM 700 N N . PRO A 1 94 ? 7.422 -32.992 -18.103 1.00 53.44 94 PRO A N 1
ATOM 701 C CA . PRO A 1 94 ? 6.662 -32.108 -18.997 1.00 53.44 94 PRO A CA 1
ATOM 702 C C . PRO A 1 94 ? 6.581 -30.665 -18.453 1.00 53.44 94 PRO A C 1
ATOM 704 O O . PRO A 1 94 ? 5.535 -30.031 -18.451 1.00 53.44 94 PRO A O 1
ATOM 707 N N . LEU A 1 95 ? 7.706 -30.137 -17.966 1.00 56.06 95 LEU A N 1
ATOM 708 C CA . LEU A 1 95 ? 7.902 -28.740 -17.584 1.00 56.06 95 LEU A CA 1
ATOM 709 C C . LEU A 1 95 ? 8.376 -27.881 -18.766 1.00 56.06 95 LEU A C 1
ATOM 711 O O . LEU A 1 95 ? 8.586 -26.679 -18.610 1.00 56.06 95 LEU A O 1
ATOM 715 N N . ARG A 1 96 ? 8.577 -28.491 -19.942 1.00 53.62 96 ARG A N 1
ATOM 716 C CA . ARG A 1 96 ? 9.134 -27.830 -21.128 1.00 53.62 96 ARG A CA 1
ATOM 717 C C . ARG A 1 96 ? 8.258 -26.665 -21.607 1.00 53.62 96 ARG A C 1
ATOM 719 O O . ARG A 1 96 ? 8.802 -25.655 -22.036 1.00 53.62 96 ARG A O 1
ATOM 726 N N . ASP A 1 97 ? 6.945 -26.749 -21.396 1.00 55.59 97 ASP A N 1
ATOM 727 C CA . ASP A 1 97 ? 6.006 -25.670 -21.732 1.00 55.59 97 ASP A CA 1
ATOM 728 C C . ASP A 1 97 ? 6.023 -24.518 -20.711 1.00 55.59 97 ASP A C 1
ATOM 730 O O . ASP A 1 97 ? 5.741 -23.372 -21.055 1.00 55.59 97 ASP A O 1
ATOM 734 N N . VAL A 1 98 ? 6.433 -24.777 -19.463 1.00 56.38 98 VAL A N 1
ATOM 735 C CA . VAL A 1 98 ? 6.620 -23.731 -18.437 1.00 56.38 98 VAL A CA 1
ATOM 736 C C . VAL A 1 98 ? 7.953 -22.992 -18.633 1.00 56.38 98 VAL A C 1
ATOM 738 O O . VAL A 1 98 ? 8.083 -21.815 -18.287 1.00 56.38 98 VAL A O 1
ATOM 741 N N . LEU A 1 99 ? 8.952 -23.666 -19.207 1.00 55.25 99 LEU A N 1
ATOM 742 C CA . LEU A 1 99 ? 10.326 -23.171 -19.323 1.00 55.25 99 LEU A CA 1
ATOM 743 C C . LEU A 1 99 ? 10.629 -22.379 -20.605 1.00 55.25 99 LEU A C 1
ATOM 745 O O . LEU A 1 99 ? 11.742 -21.879 -20.728 1.00 55.25 99 LEU A O 1
ATOM 749 N N . GLY A 1 100 ? 9.651 -22.181 -21.494 1.00 57.75 100 GLY A N 1
ATOM 750 C CA . GLY A 1 100 ? 9.801 -21.346 -22.690 1.00 57.75 100 GLY A CA 1
ATOM 751 C C . GLY A 1 100 ? 10.648 -21.989 -23.796 1.00 57.75 100 GLY A C 1
ATOM 752 O O . GLY A 1 100 ? 11.476 -22.868 -23.557 1.00 57.75 100 GLY A O 1
ATOM 753 N N . HIS A 1 101 ? 10.431 -21.551 -25.040 1.00 60.84 101 HIS A N 1
ATOM 754 C CA . HIS A 1 101 ? 10.987 -22.217 -26.225 1.00 60.84 101 HIS A CA 1
ATOM 755 C C . HIS A 1 101 ? 12.521 -22.078 -26.367 1.00 60.84 101 HIS A C 1
ATOM 757 O O . HIS A 1 101 ? 13.135 -22.919 -27.018 1.00 60.84 101 HIS A O 1
ATOM 763 N N . ASP A 1 102 ? 13.145 -21.117 -25.665 1.00 75.31 102 ASP A N 1
ATOM 764 C CA . ASP A 1 102 ? 14.561 -20.730 -25.835 1.00 75.31 102 ASP A CA 1
ATOM 765 C C . ASP A 1 102 ? 15.410 -20.845 -24.550 1.00 75.31 102 ASP A C 1
ATOM 767 O O . ASP A 1 102 ? 16.423 -20.161 -24.393 1.00 75.31 102 ASP A O 1
ATOM 771 N N . GLY A 1 103 ? 14.971 -21.632 -23.561 1.00 70.38 103 GLY A N 1
ATOM 772 C CA . GLY A 1 103 ? 15.672 -21.759 -22.272 1.00 70.38 103 GLY A CA 1
ATOM 773 C C . GLY A 1 103 ? 15.588 -20.517 -21.370 1.00 70.38 103 GLY A C 1
ATOM 774 O O . GLY A 1 103 ? 16.147 -20.505 -20.273 1.00 70.38 103 GLY A O 1
ATOM 775 N N . LYS A 1 104 ? 14.864 -19.471 -21.791 1.00 77.00 104 LYS A N 1
ATOM 776 C CA . LYS A 1 104 ? 14.463 -18.360 -20.921 1.00 77.00 104 LYS A CA 1
ATOM 777 C C . LYS A 1 104 ? 13.169 -18.737 -20.203 1.00 77.00 104 LYS A C 1
ATOM 779 O O . LYS A 1 104 ? 12.210 -19.084 -20.890 1.00 77.00 104 LYS A O 1
ATOM 784 N N . PRO A 1 105 ? 13.088 -18.589 -18.866 1.00 76.19 105 PRO A N 1
ATOM 785 C CA . PRO A 1 105 ? 11.856 -18.870 -18.145 1.00 76.19 105 PRO A CA 1
ATOM 786 C C . PRO A 1 105 ? 10.720 -18.035 -18.738 1.00 76.19 105 PRO A C 1
ATOM 788 O O . PRO A 1 105 ? 10.860 -16.814 -18.897 1.00 76.19 105 PRO A O 1
ATOM 791 N N . GLY A 1 106 ? 9.605 -18.697 -19.057 1.00 80.88 106 GLY A N 1
ATOM 792 C CA . GLY A 1 106 ? 8.395 -18.025 -19.516 1.00 80.88 106 GLY A CA 1
ATOM 793 C C . GLY A 1 106 ? 7.895 -17.011 -18.484 1.00 80.88 106 GLY A C 1
ATOM 794 O O . GLY A 1 106 ? 8.333 -17.008 -17.330 1.00 80.88 106 GLY A O 1
ATOM 795 N N . LEU A 1 107 ? 6.950 -16.154 -18.876 1.00 82.19 107 LEU A N 1
ATOM 796 C CA . LEU A 1 107 ? 6.393 -15.116 -17.998 1.00 82.19 107 LEU A CA 1
ATOM 797 C C . LEU A 1 107 ? 5.935 -15.682 -16.641 1.00 82.19 107 LEU A C 1
ATOM 799 O O . LEU A 1 107 ? 6.238 -15.101 -15.604 1.00 82.19 107 LEU A O 1
ATOM 803 N N . LEU A 1 108 ? 5.289 -16.853 -16.638 1.00 79.38 108 LEU A N 1
ATOM 804 C CA . LEU A 1 108 ? 4.871 -17.545 -15.414 1.00 79.38 108 LEU A CA 1
ATOM 805 C C . LEU A 1 108 ? 6.054 -17.967 -14.535 1.00 79.38 108 LEU A C 1
ATOM 807 O O . LEU A 1 108 ? 6.024 -17.751 -13.328 1.00 79.38 108 LEU A O 1
ATOM 811 N N . GLY A 1 109 ? 7.120 -18.511 -15.129 1.00 83.44 109 GLY A N 1
ATOM 812 C CA . GLY A 1 109 ? 8.342 -18.852 -14.397 1.00 83.44 109 GLY A CA 1
ATOM 813 C C . GLY A 1 109 ? 9.024 -17.616 -13.809 1.00 83.44 109 GLY A C 1
ATOM 814 O O . GLY A 1 109 ? 9.586 -17.670 -12.718 1.00 83.44 109 GLY A O 1
ATOM 815 N N . GLN A 1 110 ? 8.920 -16.476 -14.496 1.00 86.44 110 GLN A N 1
ATOM 816 C CA . GLN A 1 110 ? 9.403 -15.208 -13.970 1.00 86.44 110 GLN A CA 1
ATOM 817 C C . GLN A 1 110 ? 8.501 -14.639 -12.876 1.00 86.44 110 GLN A C 1
ATOM 819 O O . GLN A 1 110 ? 9.046 -13.990 -12.002 1.00 86.44 110 GLN A O 1
ATOM 824 N N . LEU A 1 111 ? 7.186 -14.862 -12.900 1.00 86.31 111 LEU A N 1
ATOM 825 C CA . LEU A 1 111 ? 6.228 -14.401 -11.881 1.00 86.31 111 LEU A CA 1
ATOM 826 C C . LEU A 1 111 ? 6.128 -15.326 -10.661 1.00 86.31 111 LEU A C 1
ATOM 828 O O . LEU A 1 111 ? 5.486 -14.985 -9.669 1.00 86.31 111 LEU A O 1
ATOM 832 N N . LEU A 1 112 ? 6.733 -16.513 -10.729 1.00 86.62 112 LEU A N 1
ATOM 833 C CA . LEU A 1 112 ? 6.625 -17.525 -9.687 1.00 86.62 112 LEU A CA 1
ATOM 834 C C . LEU A 1 112 ? 6.947 -17.009 -8.269 1.00 86.62 112 LEU A C 1
ATOM 836 O O . LEU A 1 112 ? 6.154 -17.296 -7.375 1.00 86.62 112 LEU A O 1
ATOM 840 N N . PRO A 1 113 ? 8.031 -16.242 -8.008 1.00 89.38 113 PRO A N 1
ATOM 841 C CA . PRO A 1 113 ? 8.311 -15.796 -6.645 1.00 89.38 113 PRO A CA 1
ATOM 842 C C . PRO A 1 113 ? 7.261 -14.806 -6.125 1.00 89.38 113 PRO A C 1
ATOM 844 O O . PRO A 1 113 ? 6.927 -14.849 -4.943 1.00 89.38 113 PRO A O 1
ATOM 847 N N . GLU A 1 114 ? 6.696 -13.962 -6.990 1.00 89.75 114 GLU A N 1
ATOM 848 C CA . GLU A 1 114 ? 5.595 -13.065 -6.641 1.00 89.75 114 GLU A CA 1
ATOM 849 C C . GLU A 1 114 ? 4.316 -13.836 -6.304 1.00 89.75 114 GLU A C 1
ATOM 851 O O . GLU A 1 114 ? 3.682 -13.566 -5.283 1.00 89.75 114 GLU A O 1
ATOM 856 N N . LEU A 1 115 ? 3.964 -14.828 -7.127 1.00 84.94 115 LEU A N 1
ATOM 857 C CA . LEU A 1 115 ? 2.797 -15.684 -6.906 1.00 84.94 115 LEU A CA 1
ATOM 858 C C . LEU A 1 115 ? 2.942 -16.514 -5.627 1.00 84.94 115 LEU A C 1
ATOM 860 O O . LEU A 1 115 ? 1.989 -16.615 -4.858 1.00 84.94 115 LEU A O 1
ATOM 864 N N . CYS A 1 116 ? 4.131 -17.058 -5.356 1.00 87.12 116 CYS A N 1
ATOM 865 C CA . CYS A 1 116 ? 4.421 -17.748 -4.100 1.00 87.12 116 CYS A CA 1
ATOM 866 C C . CYS A 1 116 ? 4.328 -16.798 -2.900 1.00 87.12 116 CYS A C 1
ATOM 868 O O . CYS A 1 116 ? 3.769 -17.177 -1.875 1.00 87.12 116 CYS A O 1
ATOM 870 N N . GLY A 1 117 ? 4.838 -15.569 -3.030 1.00 88.94 117 GLY A N 1
ATOM 871 C CA . GLY A 1 117 ? 4.718 -14.536 -2.004 1.00 88.94 117 GLY A CA 1
ATOM 872 C C . GLY A 1 117 ? 3.258 -14.213 -1.689 1.00 88.94 117 GLY A C 1
ATOM 873 O O . GLY A 1 117 ? 2.857 -14.277 -0.530 1.00 88.94 117 GLY A O 1
ATOM 874 N N . LEU A 1 118 ? 2.443 -13.939 -2.712 1.00 85.75 118 LEU A N 1
ATOM 875 C CA . LEU A 1 118 ? 1.006 -13.708 -2.542 1.00 85.75 118 LEU A CA 1
ATOM 876 C C . LEU A 1 118 ? 0.304 -14.918 -1.922 1.00 85.75 118 LEU A C 1
ATOM 878 O O . LEU A 1 118 ? -0.420 -14.757 -0.946 1.00 85.75 118 LEU A O 1
ATOM 882 N N . ALA A 1 119 ? 0.539 -16.125 -2.441 1.00 84.31 119 ALA A N 1
ATOM 883 C CA . ALA A 1 119 ? -0.083 -17.341 -1.925 1.00 84.31 119 ALA A CA 1
ATOM 884 C C . ALA A 1 119 ? 0.256 -17.575 -0.446 1.00 84.31 119 ALA A C 1
ATOM 886 O O . ALA A 1 119 ? -0.628 -17.916 0.337 1.00 84.31 119 ALA A O 1
ATOM 887 N N . LEU A 1 120 ? 1.510 -17.337 -0.049 1.00 90.19 120 LEU A N 1
ATOM 888 C CA . LEU A 1 120 ? 1.943 -17.440 1.341 1.00 90.19 120 LEU A CA 1
ATOM 889 C C . LEU A 1 120 ? 1.207 -16.443 2.241 1.00 90.19 120 LEU A C 1
ATOM 891 O O . LEU A 1 120 ? 0.712 -16.828 3.299 1.00 90.19 120 LEU A O 1
ATOM 895 N N . TRP A 1 121 ? 1.098 -15.179 1.825 1.00 90.38 121 TRP A N 1
ATOM 896 C CA . TRP A 1 121 ? 0.388 -14.168 2.607 1.00 90.38 121 TRP A CA 1
ATOM 897 C C . TRP A 1 121 ? -1.117 -14.426 2.673 1.00 90.38 121 TRP A C 1
ATOM 899 O O . TRP A 1 121 ? -1.700 -14.259 3.740 1.00 90.38 121 TRP A O 1
ATOM 909 N N . MET A 1 122 ? -1.736 -14.899 1.588 1.00 86.62 122 MET A N 1
ATOM 910 C CA . MET A 1 122 ? -3.146 -15.300 1.586 1.00 86.62 122 MET A CA 1
ATOM 911 C C . MET A 1 122 ? -3.395 -16.501 2.499 1.00 86.62 122 MET A C 1
ATOM 913 O O . MET A 1 122 ? -4.384 -16.520 3.233 1.00 86.62 122 MET A O 1
ATOM 917 N N . ALA A 1 123 ? -2.495 -17.489 2.493 1.00 85.56 123 ALA A N 1
ATOM 918 C CA . ALA A 1 123 ? -2.565 -18.629 3.397 1.00 85.56 123 ALA A CA 1
ATOM 919 C C . ALA A 1 123 ? -2.433 -18.174 4.854 1.00 85.56 123 ALA A C 1
ATOM 921 O O . ALA A 1 123 ? -3.269 -18.533 5.680 1.00 85.56 123 ALA A O 1
ATOM 922 N N . LEU A 1 124 ? -1.450 -17.321 5.160 1.00 89.19 124 LEU A N 1
ATOM 923 C CA . LEU A 1 124 ? -1.280 -16.762 6.497 1.00 89.19 124 LEU A CA 1
ATOM 924 C C . LEU A 1 124 ? -2.526 -15.987 6.939 1.00 89.19 124 LEU A C 1
ATOM 926 O O . LEU A 1 124 ? -3.074 -16.284 7.998 1.00 89.19 124 LEU A O 1
ATOM 930 N N . ALA A 1 125 ? -3.015 -15.060 6.112 1.00 88.44 125 ALA A N 1
ATOM 931 C CA . ALA A 1 125 ? -4.208 -14.278 6.412 1.00 88.44 125 ALA A CA 1
ATOM 932 C C . ALA A 1 125 ? -5.412 -15.185 6.697 1.00 88.44 125 ALA A C 1
ATOM 934 O O . ALA A 1 125 ? -6.077 -15.036 7.720 1.00 88.44 125 ALA A O 1
ATOM 935 N N . SER A 1 126 ? -5.627 -16.195 5.850 1.00 86.94 126 SER A N 1
ATOM 936 C CA . SER A 1 126 ? -6.696 -17.181 6.026 1.00 86.94 126 SER A CA 1
ATOM 937 C C . SER A 1 126 ? -6.544 -17.954 7.336 1.00 86.94 126 SER A C 1
ATOM 939 O O . SER A 1 126 ? -7.517 -18.107 8.065 1.00 86.94 126 SER A O 1
ATOM 941 N N . THR A 1 127 ? -5.335 -18.409 7.681 1.00 88.06 127 THR A N 1
ATOM 942 C CA . THR A 1 127 ? -5.101 -19.140 8.938 1.00 88.06 127 THR A CA 1
ATOM 943 C C . THR A 1 127 ? -5.325 -18.277 10.176 1.00 88.06 127 THR A C 1
ATOM 945 O O . THR A 1 127 ? -5.918 -18.758 11.139 1.00 88.06 127 THR A O 1
ATOM 948 N N . LEU A 1 128 ? -4.908 -17.007 10.153 1.00 87.81 128 LEU A N 1
ATOM 949 C CA . LEU A 1 128 ? -5.121 -16.068 11.257 1.00 87.81 128 LEU A CA 1
ATOM 950 C C . LEU A 1 128 ? -6.612 -15.751 11.423 1.00 87.81 128 LEU A C 1
ATOM 952 O O . LEU A 1 128 ? -7.129 -15.769 12.538 1.00 87.81 128 LEU A O 1
ATOM 956 N N . ILE A 1 129 ? -7.321 -15.553 10.310 1.00 86.81 129 ILE A N 1
ATOM 957 C CA . ILE A 1 129 ? -8.772 -15.359 10.295 1.00 86.81 129 ILE A CA 1
ATOM 958 C C . ILE A 1 129 ? -9.495 -16.616 10.801 1.00 86.81 129 ILE A C 1
ATOM 960 O O . ILE A 1 129 ? -10.420 -16.516 11.600 1.00 86.81 129 ILE A O 1
ATOM 964 N N . LEU A 1 130 ? -9.108 -17.821 10.384 1.00 86.75 130 LEU A N 1
ATOM 965 C CA . LEU A 1 130 ? -9.737 -19.051 10.877 1.00 86.75 130 LEU A CA 1
ATOM 966 C C . LEU A 1 130 ? -9.506 -19.234 12.381 1.00 86.75 130 LEU A C 1
ATOM 968 O O . LEU A 1 130 ? -10.465 -19.462 13.108 1.00 86.75 130 LEU A O 1
ATOM 972 N N . ARG A 1 131 ? -8.275 -19.027 12.862 1.00 87.19 131 ARG A N 1
ATOM 973 C CA . ARG A 1 131 ? -7.939 -19.145 14.289 1.00 87.19 131 ARG A CA 1
ATOM 974 C C . ARG A 1 131 ? -8.630 -18.125 15.181 1.00 87.19 131 ARG A C 1
ATOM 976 O O . ARG A 1 131 ? -8.894 -18.432 16.337 1.00 87.19 131 ARG A O 1
ATOM 983 N N . SER A 1 132 ? -8.962 -16.938 14.673 1.00 85.38 132 SER A N 1
ATOM 984 C CA . SER A 1 132 ? -9.703 -15.965 15.482 1.00 85.38 132 SER A CA 1
ATOM 985 C C . SER A 1 132 ? -11.122 -16.424 15.837 1.00 85.38 132 SER A C 1
ATOM 987 O O . SER A 1 132 ? -11.721 -15.850 16.739 1.00 85.38 132 SER A O 1
ATOM 989 N N . GLN A 1 133 ? -11.656 -17.471 15.190 1.00 80.38 133 GLN A N 1
ATOM 990 C CA . GLN A 1 133 ? -12.960 -18.045 15.548 1.00 80.38 133 GLN A CA 1
ATOM 991 C C . GLN A 1 133 ? -12.932 -18.801 16.876 1.00 80.38 133 GLN A C 1
ATOM 993 O O . GLN A 1 133 ? -13.946 -18.836 17.567 1.00 80.38 133 GLN A O 1
ATOM 998 N N . ASP A 1 134 ? -11.789 -19.380 17.244 1.00 82.19 134 ASP A N 1
ATOM 999 C CA . ASP A 1 134 ? -11.684 -20.213 18.444 1.00 82.19 134 ASP A CA 1
ATOM 1000 C C . ASP A 1 134 ? -11.808 -19.372 19.729 1.00 82.19 134 ASP A C 1
ATOM 1002 O O . ASP A 1 134 ? -12.268 -19.866 20.755 1.00 82.19 134 ASP A O 1
ATOM 1006 N N . GLY A 1 135 ? -11.482 -18.074 19.657 1.00 77.88 135 GLY A N 1
ATOM 1007 C CA . GLY A 1 135 ? -11.653 -17.119 20.759 1.00 77.88 135 GLY A CA 1
ATOM 1008 C C . GLY A 1 135 ? -13.107 -16.725 21.045 1.00 77.88 135 GLY A C 1
ATOM 1009 O O . GLY A 1 135 ? -13.380 -16.108 22.070 1.00 77.88 135 GLY A O 1
ATOM 1010 N N . ALA A 1 136 ? -14.063 -17.103 20.188 1.00 76.31 136 ALA A N 1
ATOM 1011 C CA . ALA A 1 136 ? -15.471 -16.732 20.353 1.00 76.31 136 ALA A CA 1
ATOM 1012 C C . ALA A 1 136 ? -16.163 -17.425 21.545 1.00 76.31 136 ALA A C 1
ATOM 1014 O O . ALA A 1 136 ? -17.266 -17.033 21.933 1.00 76.31 136 ALA A O 1
ATOM 1015 N N . ALA A 1 137 ? -15.538 -18.455 22.131 1.00 83.44 137 ALA A N 1
ATOM 1016 C CA . ALA A 1 137 ? -16.080 -19.170 23.285 1.00 83.44 137 ALA A CA 1
ATOM 1017 C C . ALA A 1 137 ? -16.227 -18.269 24.526 1.00 83.44 137 ALA A C 1
ATOM 1019 O O . ALA A 1 137 ? -17.198 -18.420 25.271 1.00 83.44 137 ALA A O 1
ATOM 1020 N N . ASP A 1 138 ? -15.326 -17.295 24.686 1.00 88.81 138 ASP A N 1
ATOM 1021 C CA . ASP A 1 138 ? -15.262 -16.417 25.860 1.00 88.81 138 ASP A CA 1
ATOM 1022 C C . ASP A 1 138 ? -16.028 -15.093 25.673 1.00 88.81 138 ASP A C 1
ATOM 1024 O O . ASP A 1 138 ? -16.132 -14.293 26.602 1.00 88.81 138 ASP A O 1
ATOM 1028 N N . MET A 1 139 ? -16.606 -14.852 24.490 1.00 91.12 139 MET A N 1
ATOM 1029 C CA . MET A 1 139 ? -17.323 -13.610 24.189 1.00 91.12 139 MET A CA 1
ATOM 1030 C C . MET A 1 139 ? -18.662 -13.539 24.925 1.00 91.12 139 MET A C 1
ATOM 1032 O O . MET A 1 139 ? -19.450 -14.504 24.931 1.00 91.12 139 MET A O 1
ATOM 1036 N N . THR A 1 140 ? -18.957 -12.362 25.487 1.00 95.06 140 THR A N 1
ATOM 1037 C CA . THR A 1 140 ? -20.266 -12.088 26.083 1.00 95.06 140 THR A CA 1
ATOM 1038 C C . THR A 1 140 ? -21.361 -12.168 25.008 1.00 95.06 140 THR A C 1
ATOM 1040 O O . THR A 1 140 ? -21.074 -12.037 23.814 1.00 95.06 140 THR A O 1
ATOM 1043 N N . PRO A 1 141 ? -22.635 -12.400 25.374 1.00 94.56 141 PRO A N 1
ATOM 1044 C CA . PRO A 1 141 ? -23.723 -12.421 24.395 1.00 94.56 141 PRO A CA 1
ATOM 1045 C C . PRO A 1 141 ? -23.808 -11.130 23.569 1.00 94.56 141 PRO A C 1
ATOM 1047 O O . PRO A 1 141 ? -24.046 -11.195 22.367 1.00 94.56 141 PRO A O 1
ATOM 1050 N N . GLN A 1 142 ? -23.540 -9.984 24.202 1.00 94.88 142 GLN A N 1
ATOM 1051 C CA . GLN A 1 142 ? -23.537 -8.677 23.551 1.00 94.88 142 GLN A CA 1
ATOM 1052 C C . GLN A 1 142 ? -22.421 -8.567 22.504 1.00 94.88 142 GLN A C 1
ATOM 1054 O O . GLN A 1 142 ? -22.682 -8.131 21.385 1.00 94.88 142 GLN A O 1
ATOM 1059 N N . ASP A 1 143 ? -21.211 -9.034 22.824 1.00 91.81 143 ASP A N 1
ATOM 1060 C CA . ASP A 1 143 ? -20.088 -9.014 21.877 1.00 91.81 143 ASP A CA 1
ATOM 1061 C C . ASP A 1 143 ? -20.348 -9.928 20.675 1.00 91.81 143 ASP A C 1
ATOM 1063 O O . ASP A 1 143 ? -19.980 -9.597 19.551 1.00 91.81 143 ASP A O 1
ATOM 1067 N N . ARG A 1 144 ? -21.023 -11.068 20.881 1.00 91.81 144 ARG A N 1
ATOM 1068 C CA . ARG A 1 144 ? -21.401 -11.969 19.778 1.00 91.81 144 ARG A CA 1
ATOM 1069 C C . ARG A 1 144 ? -22.427 -11.343 18.846 1.00 91.81 144 ARG A C 1
ATOM 1071 O O . ARG A 1 144 ? -22.372 -11.586 17.642 1.00 91.81 144 ARG A O 1
ATOM 1078 N N . ASP A 1 145 ? -23.380 -10.591 19.384 1.00 94.38 145 ASP A N 1
ATOM 1079 C CA . ASP A 1 145 ? -24.382 -9.907 18.568 1.00 94.38 145 ASP A CA 1
ATOM 1080 C C . ASP A 1 145 ? -23.753 -8.757 17.776 1.00 94.38 145 ASP A C 1
ATOM 1082 O O . ASP A 1 145 ? -24.006 -8.645 16.574 1.00 94.38 145 ASP A O 1
ATOM 1086 N N . LEU A 1 146 ? -22.845 -7.996 18.396 1.00 91.69 146 LEU A N 1
ATOM 1087 C CA . LEU A 1 146 ? -22.040 -6.992 17.700 1.00 91.69 146 LEU A CA 1
ATOM 1088 C C . LEU A 1 146 ? -21.170 -7.626 16.604 1.00 91.69 146 LEU A C 1
ATOM 1090 O O . LEU A 1 146 ? -21.163 -7.155 15.470 1.00 91.69 146 LEU A O 1
ATOM 1094 N N . GLU A 1 147 ? -20.485 -8.736 16.891 1.00 90.25 147 GLU A N 1
ATOM 1095 C CA . GLU A 1 147 ? -19.664 -9.435 15.898 1.00 90.25 147 GLU A CA 1
ATOM 1096 C C . GLU A 1 147 ? -20.504 -9.936 14.713 1.00 90.25 147 GLU A C 1
ATOM 1098 O O . GLU A 1 147 ? -20.083 -9.840 13.559 1.00 90.25 147 GLU A O 1
ATOM 1103 N N . ARG A 1 148 ? -21.710 -10.461 14.968 1.00 91.56 148 ARG A N 1
ATOM 1104 C CA . ARG A 1 148 ? -22.638 -10.871 13.901 1.00 91.56 148 ARG A CA 1
ATOM 1105 C C . ARG A 1 148 ? -23.052 -9.693 13.034 1.00 91.56 148 ARG A C 1
ATOM 1107 O O . ARG A 1 148 ? -23.124 -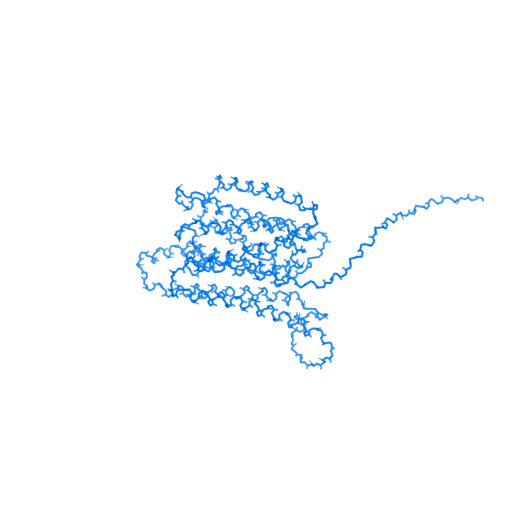9.862 11.819 1.00 91.56 148 ARG A O 1
ATOM 1114 N N . GLN A 1 149 ? -23.309 -8.538 13.642 1.00 93.62 149 GLN A N 1
ATOM 1115 C CA . GLN A 1 149 ? -23.640 -7.322 12.911 1.00 93.62 149 GLN A CA 1
ATOM 1116 C C . GLN A 1 149 ? -22.467 -6.881 12.026 1.00 93.62 149 GLN A C 1
ATOM 1118 O O . GLN A 1 149 ? -22.649 -6.726 10.821 1.00 93.62 149 GLN A O 1
ATOM 1123 N N . ILE A 1 150 ? -21.253 -6.803 12.580 1.00 90.00 150 ILE A N 1
ATOM 1124 C CA . ILE A 1 150 ? -20.044 -6.446 11.821 1.00 90.00 150 ILE A CA 1
ATOM 1125 C C . ILE A 1 150 ? -19.835 -7.420 10.652 1.00 90.00 150 ILE A C 1
ATOM 1127 O O . ILE A 1 150 ? -19.602 -7.005 9.521 1.00 90.00 150 ILE A O 1
ATOM 1131 N N . ARG A 1 151 ? -19.985 -8.730 10.875 1.00 89.69 151 ARG A N 1
ATOM 1132 C CA . ARG A 1 151 ? -19.856 -9.728 9.799 1.00 89.69 151 ARG A CA 1
ATOM 1133 C C . ARG A 1 151 ? -20.943 -9.606 8.727 1.00 89.69 151 ARG A C 1
ATOM 1135 O O . ARG A 1 151 ? -20.693 -9.986 7.585 1.00 89.69 151 ARG A O 1
ATOM 1142 N N . ALA A 1 152 ? -22.138 -9.136 9.081 1.00 91.94 152 ALA A N 1
ATOM 1143 C CA . ALA A 1 152 ? -23.211 -8.899 8.119 1.00 91.94 152 ALA A CA 1
ATOM 1144 C C . ALA A 1 152 ? -22.923 -7.670 7.241 1.00 91.94 152 ALA A C 1
ATOM 1146 O O . ALA A 1 152 ? -23.237 -7.692 6.053 1.00 91.94 152 ALA A O 1
ATOM 1147 N N . GLU A 1 153 ? -22.290 -6.641 7.808 1.00 90.25 153 GLU A N 1
ATOM 1148 C CA . GLU A 1 153 ? -21.857 -5.435 7.090 1.00 90.25 153 GLU A CA 1
ATOM 1149 C C . GLU A 1 153 ? -20.629 -5.700 6.201 1.00 90.25 153 GLU A C 1
ATOM 1151 O O . GLU A 1 153 ? -20.516 -5.135 5.114 1.00 90.25 153 GLU A O 1
ATOM 1156 N N . TRP A 1 154 ? -19.746 -6.622 6.604 1.00 88.19 154 TRP A N 1
ATOM 1157 C CA . TRP A 1 154 ? -18.492 -6.924 5.908 1.00 88.19 154 TRP A CA 1
ATOM 1158 C C . TRP A 1 154 ? -18.429 -8.378 5.382 1.00 88.19 154 TRP A C 1
ATOM 1160 O O . TRP A 1 154 ? -17.704 -9.222 5.920 1.00 88.19 154 TRP A O 1
ATOM 1170 N N . PRO A 1 155 ? -19.156 -8.710 4.294 1.00 77.75 155 PRO A N 1
ATOM 1171 C CA . PRO A 1 155 ? -19.332 -10.096 3.846 1.00 77.75 155 PRO A CA 1
ATOM 1172 C C . PRO A 1 155 ? -18.089 -10.715 3.188 1.00 77.75 155 PRO A C 1
ATOM 1174 O O . PRO A 1 155 ? -17.946 -11.937 3.174 1.00 77.75 155 PRO A O 1
ATOM 1177 N N . VAL A 1 156 ? -17.196 -9.898 2.614 1.00 75.62 156 VAL A N 1
ATOM 1178 C CA . VAL A 1 156 ? -15.997 -10.389 1.906 1.00 75.62 156 VAL A CA 1
ATOM 1179 C C . VAL A 1 156 ? -14.852 -10.668 2.883 1.00 75.62 156 VAL A C 1
ATOM 1181 O O . VAL A 1 156 ? -14.141 -11.662 2.751 1.00 75.62 156 VAL A O 1
ATOM 1184 N N . LEU A 1 157 ? -14.672 -9.789 3.869 1.00 76.38 157 LEU A N 1
ATOM 1185 C CA . LEU A 1 157 ? -13.589 -9.811 4.851 1.00 76.38 157 LEU A CA 1
ATOM 1186 C C . LEU A 1 157 ? -14.213 -9.440 6.192 1.00 76.38 157 LEU A C 1
ATOM 1188 O O . LEU A 1 157 ? -14.835 -8.399 6.270 1.00 76.38 157 LEU A O 1
ATOM 1192 N N . ARG A 1 158 ? -14.095 -10.293 7.219 1.00 82.81 158 ARG A N 1
ATOM 1193 C CA . ARG A 1 158 ? -14.935 -10.268 8.440 1.00 82.81 158 ARG A CA 1
ATOM 1194 C C . ARG A 1 158 ? -15.088 -8.918 9.148 1.00 82.81 158 ARG A C 1
ATOM 1196 O O . ARG A 1 158 ? -16.038 -8.763 9.904 1.00 82.81 158 ARG A O 1
ATOM 1203 N N . SER A 1 159 ? -14.127 -8.020 8.978 1.00 91.38 159 SER A N 1
ATOM 1204 C CA . SER A 1 159 ? -14.141 -6.657 9.502 1.00 91.38 159 SER A CA 1
ATOM 1205 C C . SER A 1 159 ? -13.361 -5.723 8.579 1.00 91.38 159 SER A C 1
ATOM 1207 O O . SER A 1 159 ? -12.519 -6.170 7.786 1.00 91.38 159 SER A O 1
ATOM 1209 N N . ALA A 1 160 ? -13.578 -4.421 8.749 1.00 92.25 160 ALA A N 1
ATOM 1210 C CA . ALA A 1 160 ? -12.803 -3.371 8.099 1.00 92.25 160 ALA A CA 1
ATOM 1211 C C . ALA A 1 160 ? -11.284 -3.534 8.327 1.00 92.25 160 ALA A C 1
ATOM 1213 O O . ALA A 1 160 ? -10.489 -3.423 7.392 1.00 92.25 160 ALA A O 1
ATOM 1214 N N . ASP A 1 161 ? -10.879 -3.915 9.541 1.00 93.19 161 ASP A N 1
ATOM 1215 C CA . ASP A 1 161 ? -9.469 -4.098 9.903 1.00 93.19 161 ASP A CA 1
ATOM 1216 C C . ASP A 1 161 ? -8.801 -5.235 9.141 1.00 93.19 161 ASP A C 1
ATOM 1218 O O . ASP A 1 161 ? -7.660 -5.124 8.693 1.00 93.19 161 ASP A O 1
ATOM 1222 N N . SER A 1 162 ? -9.525 -6.340 8.941 1.00 91.75 162 SER A N 1
ATOM 1223 C CA . SER A 1 162 ? -9.006 -7.464 8.164 1.00 91.75 162 SER A CA 1
ATOM 1224 C C . SER A 1 162 ? -8.768 -7.084 6.699 1.00 91.75 162 SER A C 1
ATOM 1226 O O . SER A 1 162 ? -7.829 -7.580 6.074 1.00 91.75 162 SER A O 1
ATOM 1228 N N . LEU A 1 163 ? -9.556 -6.150 6.163 1.00 92.75 163 LEU A N 1
ATOM 1229 C CA . LEU A 1 163 ? -9.340 -5.602 4.832 1.00 92.75 163 LEU A CA 1
ATOM 1230 C C . LEU A 1 163 ? -8.099 -4.719 4.772 1.00 92.75 163 LEU A C 1
ATOM 1232 O O . LEU A 1 163 ? -7.250 -4.933 3.903 1.00 92.75 163 LEU A O 1
ATOM 1236 N N . LEU A 1 164 ? -7.965 -3.769 5.696 1.00 94.56 164 LEU A N 1
ATOM 1237 C CA . LEU A 1 164 ? -6.809 -2.874 5.739 1.00 94.56 164 LEU A CA 1
ATOM 1238 C C . LEU A 1 164 ? -5.506 -3.655 5.983 1.00 94.56 164 LEU A C 1
ATOM 1240 O O . LEU A 1 164 ? -4.502 -3.408 5.312 1.00 94.56 164 LEU A O 1
ATOM 1244 N N . GLY A 1 165 ? -5.540 -4.675 6.845 1.00 94.56 165 GLY A N 1
ATOM 1245 C CA . GLY A 1 165 ? -4.415 -5.584 7.063 1.00 94.56 165 GLY A CA 1
ATOM 1246 C C . GLY A 1 165 ? -4.044 -6.367 5.799 1.00 94.56 165 GLY A C 1
ATOM 1247 O O . GLY A 1 165 ? -2.868 -6.450 5.438 1.00 94.56 165 GLY A O 1
ATOM 1248 N N . LEU A 1 166 ? -5.031 -6.879 5.054 1.00 92.50 166 LEU A N 1
ATOM 1249 C CA . LEU A 1 166 ? -4.787 -7.549 3.772 1.00 92.50 166 LEU A CA 1
ATOM 1250 C C . LEU A 1 166 ? -4.190 -6.592 2.723 1.00 92.50 166 LEU A C 1
ATOM 1252 O O . LEU A 1 166 ? -3.296 -6.970 1.956 1.00 92.50 166 LEU A O 1
ATOM 1256 N N . GLN A 1 167 ? -4.639 -5.337 2.704 1.00 95.44 167 GLN A N 1
ATOM 1257 C CA . GLN A 1 167 ? -4.070 -4.303 1.845 1.00 95.44 167 GLN A CA 1
ATOM 1258 C C . GLN A 1 167 ? -2.599 -4.031 2.197 1.00 95.44 167 GLN A C 1
ATOM 1260 O O . GLN A 1 167 ? -1.757 -3.996 1.296 1.00 95.44 167 GLN A O 1
ATOM 1265 N N . ALA A 1 168 ? -2.256 -3.929 3.485 1.00 95.88 168 ALA A N 1
ATOM 1266 C CA . ALA A 1 168 ? -0.870 -3.793 3.931 1.00 95.88 168 ALA A CA 1
ATOM 1267 C C . ALA A 1 168 ? -0.006 -4.987 3.475 1.00 95.88 168 ALA A C 1
ATOM 1269 O O . ALA A 1 168 ? 1.052 -4.787 2.876 1.00 95.88 168 ALA A O 1
ATOM 1270 N N . MET A 1 169 ? -0.491 -6.224 3.648 1.00 94.69 169 MET A N 1
ATOM 1271 C CA . MET A 1 169 ? 0.214 -7.449 3.234 1.00 94.69 169 MET A CA 1
ATOM 1272 C C . MET A 1 169 ? 0.486 -7.484 1.723 1.00 94.69 169 MET A C 1
ATOM 1274 O O . MET A 1 169 ? 1.623 -7.695 1.294 1.00 94.69 169 MET A O 1
ATOM 1278 N N . THR A 1 170 ? -0.537 -7.242 0.895 1.00 93.69 170 THR A N 1
ATOM 1279 C CA . THR A 1 170 ? -0.378 -7.222 -0.572 1.00 93.69 170 THR A CA 1
ATOM 1280 C C . THR A 1 170 ? 0.587 -6.124 -1.022 1.00 93.69 170 THR A C 1
ATOM 1282 O O . THR A 1 170 ? 1.392 -6.339 -1.933 1.00 93.69 170 THR A O 1
ATOM 1285 N N . ARG A 1 171 ? 0.583 -4.969 -0.340 1.00 96.06 171 ARG A N 1
ATOM 1286 C CA . ARG A 1 171 ? 1.491 -3.848 -0.625 1.00 96.06 171 ARG A CA 1
ATOM 1287 C C . ARG A 1 171 ? 2.927 -4.206 -0.309 1.00 96.06 171 ARG A C 1
ATOM 1289 O O . ARG A 1 171 ? 3.805 -3.930 -1.124 1.00 96.06 171 ARG A O 1
ATOM 1296 N N . SER A 1 172 ? 3.174 -4.881 0.808 1.00 94.56 172 SER A N 1
ATOM 1297 C CA . SER A 1 172 ? 4.509 -5.374 1.137 1.00 94.56 172 SER A CA 1
ATOM 1298 C C . SER A 1 172 ? 5.040 -6.334 0.066 1.00 94.56 172 SER A C 1
ATOM 1300 O O . SER A 1 172 ? 6.211 -6.232 -0.292 1.00 94.56 172 SER A O 1
ATOM 1302 N N . VAL A 1 173 ? 4.201 -7.202 -0.519 1.00 94.56 173 VAL A N 1
ATOM 1303 C CA . VAL A 1 173 ? 4.616 -8.086 -1.631 1.00 94.56 173 VAL A CA 1
ATOM 1304 C C . VAL A 1 173 ? 4.974 -7.296 -2.883 1.00 94.56 173 VAL A C 1
ATOM 1306 O O . VAL A 1 173 ? 6.029 -7.535 -3.474 1.00 94.56 173 VAL A O 1
ATOM 1309 N N . LEU A 1 174 ? 4.122 -6.348 -3.280 1.00 95.31 174 LEU A N 1
ATOM 1310 C CA . LEU A 1 174 ? 4.364 -5.490 -4.440 1.00 95.31 174 LEU A CA 1
ATOM 1311 C C . LEU A 1 174 ? 5.693 -4.740 -4.309 1.00 95.31 174 LEU A C 1
ATOM 1313 O O . LEU A 1 174 ? 6.526 -4.776 -5.217 1.00 95.31 174 LEU A O 1
ATOM 1317 N N . LEU A 1 175 ? 5.911 -4.098 -3.162 1.00 95.81 175 LEU A N 1
ATOM 1318 C CA . LEU A 1 175 ? 7.108 -3.305 -2.898 1.00 95.81 175 LEU A CA 1
ATOM 1319 C C . LEU A 1 175 ? 8.358 -4.173 -2.748 1.00 95.81 175 LEU A C 1
ATOM 1321 O O . LEU A 1 175 ? 9.427 -3.788 -3.223 1.00 95.81 175 LEU A O 1
ATOM 1325 N N . ALA A 1 176 ? 8.239 -5.359 -2.146 1.00 94.12 176 ALA A N 1
ATOM 1326 C CA . ALA A 1 176 ? 9.340 -6.311 -2.082 1.00 94.12 176 ALA A CA 1
ATOM 1327 C C . ALA A 1 176 ? 9.732 -6.777 -3.490 1.00 94.12 176 ALA A C 1
ATOM 1329 O O . ALA A 1 176 ? 10.910 -6.727 -3.837 1.00 94.12 176 ALA A O 1
ATOM 1330 N N . SER A 1 177 ? 8.766 -7.146 -4.339 1.00 94.00 177 SER A N 1
ATOM 1331 C CA . SER A 1 177 ? 9.038 -7.511 -5.736 1.00 94.00 177 SER A CA 1
ATOM 1332 C C . SER A 1 177 ? 9.712 -6.363 -6.498 1.00 94.00 177 SER A C 1
ATOM 1334 O O . SER A 1 177 ? 10.731 -6.578 -7.158 1.00 94.00 177 SER A O 1
ATOM 1336 N N . ALA A 1 178 ? 9.226 -5.128 -6.323 1.00 94.62 178 ALA A N 1
ATOM 1337 C CA . ALA A 1 178 ? 9.820 -3.933 -6.920 1.00 94.62 178 ALA A CA 1
ATOM 1338 C C . ALA A 1 178 ? 11.285 -3.739 -6.494 1.00 94.62 178 ALA A C 1
ATOM 1340 O O . ALA A 1 178 ? 12.159 -3.529 -7.337 1.00 94.62 178 ALA A O 1
ATOM 1341 N N . ALA A 1 179 ? 11.572 -3.860 -5.194 1.00 92.81 179 ALA A N 1
ATOM 1342 C CA . ALA A 1 179 ? 12.916 -3.706 -4.643 1.00 92.81 179 ALA A CA 1
ATOM 1343 C C . ALA A 1 179 ? 13.870 -4.818 -5.103 1.00 92.81 179 ALA A C 1
ATOM 1345 O O . ALA A 1 179 ? 15.019 -4.544 -5.451 1.00 92.81 179 ALA A O 1
ATOM 1346 N N . LEU A 1 180 ? 13.398 -6.067 -5.157 1.00 90.44 180 LEU A N 1
ATOM 1347 C CA . LEU A 1 180 ? 14.190 -7.211 -5.616 1.00 90.44 180 LEU A CA 1
ATOM 1348 C C . LEU A 1 180 ? 14.466 -7.174 -7.123 1.00 90.44 180 LEU A C 1
ATOM 1350 O O . LEU A 1 180 ? 15.489 -7.687 -7.581 1.00 90.44 180 LEU A O 1
ATOM 1354 N N . ARG A 1 181 ? 13.582 -6.542 -7.899 1.00 90.00 181 ARG A N 1
ATOM 1355 C CA . ARG A 1 181 ? 13.703 -6.366 -9.351 1.00 90.00 181 ARG A CA 1
ATOM 1356 C C . ARG A 1 181 ? 13.997 -4.926 -9.717 1.00 90.00 181 ARG A C 1
ATOM 1358 O O . ARG A 1 181 ? 13.465 -4.417 -10.698 1.00 90.00 181 ARG A O 1
ATOM 1365 N N . LEU A 1 182 ? 14.874 -4.286 -8.955 1.00 87.62 182 LEU A N 1
ATOM 1366 C CA . LEU A 1 182 ? 15.161 -2.861 -9.060 1.00 87.62 182 LEU A CA 1
ATOM 1367 C C . LEU A 1 182 ? 15.384 -2.368 -10.499 1.00 87.62 182 LEU A C 1
ATOM 1369 O O . LEU A 1 182 ? 14.893 -1.308 -10.864 1.00 87.62 182 LEU A O 1
ATOM 1373 N N . GLU A 1 183 ? 16.097 -3.120 -11.339 1.00 87.88 183 GLU A N 1
ATOM 1374 C CA . GLU A 1 183 ? 16.314 -2.736 -12.742 1.00 87.88 183 GLU A CA 1
ATOM 1375 C C . GLU A 1 183 ? 15.019 -2.713 -13.559 1.00 87.88 183 GLU A C 1
ATOM 1377 O O . GLU A 1 183 ? 14.765 -1.737 -14.261 1.00 87.88 183 GLU A O 1
ATOM 1382 N N . GLN A 1 184 ? 14.172 -3.733 -13.406 1.00 84.12 184 GLN A N 1
ATOM 1383 C CA . GLN A 1 184 ? 12.854 -3.788 -14.045 1.00 84.12 184 GLN A CA 1
ATOM 1384 C C . GLN A 1 184 ? 11.911 -2.746 -13.439 1.00 84.12 184 GLN A C 1
ATOM 1386 O O . GLN A 1 184 ? 11.147 -2.125 -14.161 1.00 84.12 184 GLN A O 1
ATOM 1391 N N . SER A 1 185 ? 11.992 -2.512 -12.127 1.00 78.62 185 SER A N 1
ATOM 1392 C CA . SER A 1 185 ? 11.178 -1.527 -11.413 1.00 78.62 185 SER A CA 1
ATOM 1393 C C . SER A 1 185 ? 11.512 -0.091 -11.822 1.00 78.62 185 SER A C 1
ATOM 1395 O O . SER A 1 185 ? 10.607 0.704 -12.058 1.00 78.62 185 SER A O 1
ATOM 1397 N N . VAL A 1 186 ? 12.794 0.246 -11.985 1.00 80.00 186 VAL A N 1
ATOM 1398 C CA . VAL A 1 186 ? 13.221 1.572 -12.463 1.00 80.00 186 VAL A CA 1
ATOM 1399 C C . VAL A 1 186 ? 12.798 1.809 -13.916 1.00 80.00 186 VAL A C 1
ATOM 1401 O O . VAL A 1 186 ? 12.529 2.947 -14.284 1.00 80.00 186 VAL A O 1
ATOM 1404 N N . ALA A 1 187 ? 12.712 0.753 -14.727 1.00 84.12 187 ALA A N 1
ATOM 1405 C CA . ALA A 1 187 ? 12.164 0.815 -16.081 1.00 84.12 187 ALA A CA 1
ATOM 1406 C C . ALA A 1 187 ? 10.627 0.703 -16.126 1.00 84.12 187 ALA A C 1
ATOM 1408 O O . ALA A 1 187 ? 10.033 0.836 -17.193 1.00 84.12 187 ALA A O 1
ATOM 1409 N N . SER A 1 188 ? 9.981 0.432 -14.989 1.00 85.12 188 SER A N 1
ATOM 1410 C CA . SER A 1 188 ? 8.538 0.217 -14.916 1.00 85.12 188 SER A CA 1
ATOM 1411 C C . SER A 1 188 ? 7.771 1.532 -14.759 1.00 85.12 188 SER A C 1
ATOM 1413 O O . SER A 1 188 ? 8.340 2.530 -14.304 1.00 85.12 188 SER A O 1
ATOM 1415 N N . PRO A 1 189 ? 6.445 1.512 -14.993 1.00 87.50 189 PRO A N 1
ATOM 1416 C CA . PRO A 1 189 ? 5.581 2.657 -14.722 1.00 87.50 189 PRO A CA 1
ATOM 1417 C C . PRO A 1 189 ? 5.593 3.137 -13.263 1.00 87.50 189 PRO A C 1
ATOM 1419 O O . PRO A 1 189 ? 5.122 4.237 -13.001 1.00 87.50 189 PRO A O 1
ATOM 1422 N N . LEU A 1 190 ? 6.141 2.356 -12.318 1.00 91.69 190 LEU A N 1
ATOM 1423 C CA . LEU A 1 190 ? 6.227 2.710 -10.898 1.00 91.69 190 LEU A CA 1
ATOM 1424 C C . LEU A 1 190 ? 7.246 3.825 -10.604 1.00 91.69 190 LEU A C 1
ATOM 1426 O O . LEU A 1 190 ? 7.154 4.472 -9.559 1.00 91.69 190 LEU A O 1
ATOM 1430 N N . ALA A 1 191 ? 8.218 4.061 -11.486 1.00 92.50 191 ALA A N 1
ATOM 1431 C CA . ALA A 1 191 ? 9.265 5.052 -11.255 1.00 92.50 191 ALA A CA 1
ATOM 1432 C C . ALA A 1 191 ? 8.743 6.504 -11.293 1.00 92.50 191 ALA A C 1
ATOM 1434 O O . ALA A 1 191 ? 7.845 6.845 -12.063 1.00 92.50 191 ALA A O 1
ATOM 1435 N N . GLY A 1 192 ? 9.337 7.385 -10.480 1.00 93.56 192 GLY A N 1
ATOM 1436 C CA . GLY A 1 192 ? 9.007 8.815 -10.463 1.00 93.56 192 GLY A CA 1
ATOM 1437 C C . GLY A 1 192 ? 7.803 9.144 -9.577 1.00 93.56 192 GLY A C 1
ATOM 1438 O O . GLY A 1 192 ? 7.806 8.815 -8.389 1.00 93.56 192 GLY A O 1
ATOM 1439 N N . PHE A 1 193 ? 6.788 9.815 -10.139 1.00 95.56 193 PHE A N 1
ATOM 1440 C CA . PHE A 1 193 ? 5.609 10.269 -9.388 1.00 95.56 193 PHE A CA 1
ATOM 1441 C C . PHE A 1 193 ? 4.896 9.157 -8.596 1.00 95.56 193 PHE A C 1
ATOM 1443 O O . PHE A 1 193 ? 4.607 9.399 -7.424 1.00 95.56 193 PHE A O 1
ATOM 1450 N N . PRO A 1 194 ? 4.668 7.940 -9.136 1.00 96.38 194 PRO A N 1
ATOM 1451 C CA . PRO A 1 194 ? 3.952 6.896 -8.402 1.00 96.38 194 PRO A CA 1
ATOM 1452 C C . PRO A 1 194 ? 4.680 6.486 -7.128 1.00 96.38 194 PRO A C 1
ATOM 1454 O O . PRO A 1 194 ? 4.085 6.470 -6.056 1.00 96.38 194 PRO A O 1
ATOM 1457 N N . THR A 1 195 ? 5.991 6.236 -7.220 1.00 96.19 195 THR A N 1
ATOM 1458 C CA . THR A 1 195 ? 6.825 5.928 -6.047 1.00 96.19 195 THR A CA 1
ATOM 1459 C C . THR A 1 195 ? 6.794 7.067 -5.026 1.00 96.19 195 THR A C 1
ATOM 1461 O O . THR A 1 195 ? 6.708 6.804 -3.830 1.00 96.19 195 THR A O 1
ATOM 1464 N N . ALA A 1 196 ? 6.836 8.327 -5.471 1.00 96.56 196 ALA A N 1
ATOM 1465 C CA . ALA A 1 196 ? 6.818 9.476 -4.571 1.00 96.56 196 ALA A CA 1
ATOM 1466 C C . ALA A 1 196 ? 5.480 9.624 -3.825 1.00 96.56 196 ALA A C 1
ATOM 1468 O O . ALA A 1 196 ? 5.471 9.834 -2.613 1.00 96.56 196 ALA A O 1
ATOM 1469 N N . PHE A 1 197 ? 4.350 9.452 -4.513 1.00 98.00 197 PHE A N 1
ATOM 1470 C CA . PHE A 1 197 ? 3.030 9.480 -3.881 1.00 98.00 197 PHE A CA 1
ATOM 1471 C C . PHE A 1 197 ? 2.788 8.277 -2.965 1.00 98.00 197 PHE A C 1
ATOM 1473 O O . PHE A 1 197 ? 2.284 8.447 -1.857 1.00 98.00 197 PHE A O 1
ATOM 1480 N N . LEU A 1 198 ? 3.220 7.076 -3.365 1.00 97.69 198 LEU A N 1
ATOM 1481 C CA . LEU A 1 198 ? 3.167 5.895 -2.500 1.00 97.69 198 LEU A CA 1
ATOM 1482 C C . LEU A 1 198 ? 4.042 6.065 -1.251 1.00 97.69 198 LEU A C 1
ATOM 1484 O O . LEU A 1 198 ? 3.649 5.626 -0.173 1.00 97.69 198 LEU A O 1
ATOM 1488 N N . LEU A 1 199 ? 5.196 6.730 -1.372 1.00 98.06 199 LEU A N 1
ATOM 1489 C CA . LEU A 1 199 ? 6.048 7.079 -0.237 1.00 98.06 199 LEU A CA 1
ATOM 1490 C C . LEU A 1 199 ? 5.351 8.060 0.713 1.00 98.06 199 LEU A C 1
ATOM 1492 O O . LEU A 1 199 ? 5.396 7.852 1.923 1.00 98.06 199 LEU A O 1
ATOM 1496 N N . LEU A 1 200 ? 4.680 9.090 0.186 1.00 97.94 200 LEU A N 1
ATOM 1497 C CA . LEU A 1 200 ? 3.877 10.013 0.996 1.00 97.94 200 LEU A CA 1
ATOM 1498 C C . LEU A 1 200 ? 2.746 9.278 1.727 1.00 97.94 200 LEU A C 1
ATOM 1500 O O . LEU A 1 200 ? 2.563 9.502 2.920 1.00 97.94 200 LEU A O 1
ATOM 1504 N N . ALA A 1 201 ? 2.051 8.363 1.045 1.00 98.12 201 ALA A N 1
ATOM 1505 C CA . ALA A 1 201 ? 0.994 7.543 1.636 1.00 98.12 201 ALA A CA 1
ATOM 1506 C C . ALA A 1 201 ? 1.517 6.608 2.741 1.00 98.12 201 ALA A C 1
ATOM 1508 O O . ALA A 1 201 ? 0.912 6.491 3.803 1.00 98.12 201 ALA A O 1
ATOM 1509 N N . ALA A 1 202 ? 2.662 5.950 2.527 1.00 98.19 202 ALA A N 1
ATOM 1510 C CA . ALA A 1 202 ? 3.284 5.112 3.551 1.00 98.19 202 ALA A CA 1
ATOM 1511 C C . ALA A 1 202 ? 3.789 5.941 4.740 1.00 98.19 202 ALA A C 1
ATOM 1513 O O . ALA A 1 202 ? 3.620 5.541 5.889 1.00 98.19 202 ALA A O 1
ATOM 1514 N N . GLY A 1 203 ? 4.369 7.114 4.475 1.00 98.06 203 GLY A N 1
ATOM 1515 C CA . GLY A 1 203 ? 4.815 8.038 5.513 1.00 98.06 203 GLY A CA 1
ATOM 1516 C C . GLY A 1 203 ? 3.661 8.522 6.386 1.00 98.06 203 GLY A C 1
ATOM 1517 O O . GLY A 1 203 ? 3.790 8.525 7.607 1.00 98.06 203 GLY A O 1
ATOM 1518 N N . SER A 1 204 ? 2.518 8.869 5.785 1.00 98.19 204 SER A N 1
ATOM 1519 C CA . SER A 1 204 ? 1.341 9.284 6.546 1.00 98.19 204 SER A CA 1
ATOM 1520 C C . SER A 1 204 ? 0.693 8.137 7.318 1.00 98.19 204 SER A C 1
ATOM 1522 O O . SER A 1 204 ? 0.299 8.370 8.452 1.00 98.19 204 SER A O 1
ATOM 1524 N N . ARG A 1 205 ? 0.651 6.904 6.788 1.00 97.88 205 ARG A N 1
ATOM 1525 C CA . ARG A 1 205 ? 0.178 5.724 7.545 1.00 97.88 205 ARG A CA 1
ATOM 1526 C C . ARG A 1 205 ? 1.061 5.407 8.750 1.00 97.88 205 ARG A C 1
ATOM 1528 O O . ARG A 1 205 ? 0.550 5.169 9.838 1.00 97.88 205 ARG A O 1
ATOM 1535 N N . VAL A 1 206 ? 2.383 5.447 8.590 1.00 97.56 206 VAL A N 1
ATOM 1536 C CA . VAL A 1 206 ? 3.304 5.239 9.719 1.00 97.56 206 VAL A CA 1
ATOM 1537 C C . VAL A 1 206 ? 3.196 6.381 10.733 1.00 97.56 206 VAL A C 1
ATOM 1539 O O . VAL A 1 206 ? 3.189 6.118 11.931 1.00 97.56 206 VAL A O 1
ATOM 1542 N N . ALA A 1 207 ? 3.059 7.634 10.283 1.00 97.12 207 ALA A N 1
ATOM 1543 C CA . ALA A 1 207 ? 2.826 8.769 11.178 1.00 97.12 207 ALA A CA 1
ATOM 1544 C C . ALA A 1 207 ? 1.491 8.645 11.927 1.00 97.12 207 ALA A C 1
ATOM 1546 O O . ALA A 1 207 ? 1.449 8.887 13.127 1.00 97.12 207 ALA A O 1
ATOM 1547 N N . LEU A 1 208 ? 0.428 8.219 11.242 1.00 96.75 208 LEU A N 1
ATOM 1548 C CA . LEU A 1 208 ? -0.881 7.952 11.831 1.00 96.75 208 LEU A CA 1
ATOM 1549 C C . LEU A 1 208 ? -0.767 6.912 12.949 1.00 96.75 208 LEU A C 1
ATOM 1551 O O . LEU A 1 208 ? -1.189 7.183 14.063 1.00 96.75 208 LEU A O 1
ATOM 1555 N N . LEU A 1 209 ? -0.122 5.773 12.686 1.00 95.75 209 LEU A N 1
ATOM 1556 C CA . LEU A 1 209 ? 0.091 4.716 13.682 1.00 95.75 209 LEU A CA 1
ATOM 1557 C C . LEU A 1 209 ? 1.011 5.146 14.835 1.00 95.75 209 LEU A C 1
ATOM 1559 O O . LEU A 1 209 ? 0.876 4.651 15.944 1.00 95.75 209 LEU A O 1
ATOM 1563 N N . ALA A 1 210 ? 1.966 6.043 14.587 1.00 95.56 210 ALA A N 1
ATOM 1564 C CA . ALA A 1 210 ? 2.878 6.528 15.621 1.00 95.56 210 ALA A CA 1
ATOM 1565 C C . ALA A 1 210 ? 2.247 7.593 16.533 1.00 95.56 210 ALA A C 1
ATOM 1567 O O . ALA A 1 210 ? 2.658 7.729 17.684 1.00 95.56 210 ALA A O 1
ATOM 1568 N N . LEU A 1 211 ? 1.305 8.380 16.006 1.00 95.75 211 LEU A N 1
ATOM 1569 C CA . LEU A 1 211 ? 0.655 9.481 16.721 1.00 95.75 211 LEU A CA 1
ATOM 1570 C C . LEU A 1 211 ? -0.706 9.089 17.305 1.00 95.75 211 LEU A C 1
ATOM 1572 O O . LEU A 1 211 ? -1.156 9.722 18.258 1.00 95.75 211 LEU A O 1
ATOM 1576 N N . SER A 1 212 ? -1.364 8.082 16.731 1.00 95.75 212 SER A N 1
ATOM 1577 C CA . SER A 1 212 ? -2.668 7.612 17.186 1.00 95.75 212 SER A CA 1
ATOM 1578 C C . SER A 1 212 ? -2.561 6.923 18.545 1.00 95.75 212 SER A C 1
ATOM 1580 O O . SER A 1 212 ? -1.665 6.101 18.753 1.00 95.75 212 SER A O 1
ATOM 1582 N N . PRO A 1 213 ? -3.524 7.160 19.448 1.00 94.00 213 PRO A N 1
ATOM 1583 C CA . PRO A 1 213 ? -3.807 6.242 20.542 1.00 94.00 213 PRO A CA 1
ATOM 1584 C C . PRO A 1 213 ? -4.063 4.815 20.026 1.00 94.00 213 PRO A C 1
ATOM 1586 O O . PRO A 1 213 ? -4.493 4.621 18.881 1.00 94.00 213 PRO A O 1
ATOM 1589 N N . ALA A 1 214 ? -3.789 3.819 20.872 1.00 89.81 214 ALA A N 1
ATOM 1590 C CA . ALA A 1 214 ? -3.844 2.398 20.517 1.00 89.81 214 ALA A CA 1
ATOM 1591 C C . ALA A 1 214 ? -5.260 1.876 20.205 1.00 89.81 214 ALA A C 1
ATOM 1593 O O . ALA A 1 214 ? -5.392 0.753 19.742 1.00 89.81 214 ALA A O 1
ATOM 1594 N N . ASP A 1 215 ? -6.291 2.668 20.471 1.00 88.00 215 ASP A N 1
ATOM 1595 C CA . ASP A 1 215 ? -7.712 2.334 20.371 1.00 88.00 215 ASP A CA 1
ATOM 1596 C C . ASP A 1 215 ? -8.438 3.040 19.212 1.00 88.00 215 ASP A C 1
ATOM 1598 O O . ASP A 1 215 ? -9.633 2.830 19.036 1.00 88.00 215 ASP A O 1
ATOM 1602 N N . VAL A 1 216 ? -7.746 3.870 18.416 1.00 91.38 216 VAL A N 1
ATOM 1603 C CA . VAL A 1 216 ? -8.382 4.655 17.335 1.00 91.38 216 VAL A CA 1
ATOM 1604 C C . VAL A 1 216 ? -8.016 4.130 15.943 1.00 91.38 216 VAL A C 1
ATOM 1606 O O . VAL A 1 216 ? -8.879 3.648 15.219 1.00 91.38 216 VAL A O 1
ATOM 1609 N N . TYR A 1 217 ? -6.741 4.219 15.542 1.00 92.06 217 TYR A N 1
ATOM 1610 C CA . TYR A 1 217 ? -6.283 3.813 14.198 1.00 92.06 217 TYR A CA 1
ATOM 1611 C C . TYR A 1 217 ? -5.440 2.540 14.169 1.00 92.06 217 TYR A C 1
ATOM 1613 O O . TYR A 1 217 ? -4.932 2.141 13.114 1.00 92.06 217 TYR A O 1
ATOM 1621 N N . HIS A 1 218 ? -5.258 1.894 15.315 1.00 93.69 218 HIS A N 1
ATOM 1622 C CA . HIS A 1 218 ? -4.667 0.570 15.326 1.00 93.69 218 HIS A CA 1
ATOM 1623 C C . HIS A 1 218 ? -5.709 -0.427 14.844 1.00 93.69 218 HIS A C 1
ATOM 1625 O O . HIS A 1 218 ? -6.815 -0.486 15.360 1.00 93.69 218 HIS A O 1
ATOM 1631 N N . LEU A 1 219 ? -5.334 -1.201 13.830 1.00 92.56 219 LEU A N 1
ATOM 1632 C CA . LEU A 1 219 ? -6.194 -2.259 13.329 1.00 92.56 219 LEU A CA 1
ATOM 1633 C C . LEU A 1 219 ? -6.393 -3.301 14.425 1.00 92.56 219 LEU A C 1
ATOM 1635 O O . LEU A 1 219 ? -5.404 -3.819 14.958 1.00 92.56 219 LEU A O 1
ATOM 1639 N N . ASP A 1 220 ? -7.644 -3.648 14.686 1.00 89.88 220 ASP A N 1
ATOM 1640 C CA . ASP A 1 220 ? -7.993 -4.728 15.592 1.00 89.88 220 ASP A CA 1
ATOM 1641 C C . ASP A 1 220 ? -8.101 -6.079 14.871 1.00 89.88 220 ASP A C 1
ATOM 1643 O O . ASP A 1 220 ? -8.165 -6.208 13.644 1.00 89.88 220 ASP A O 1
ATOM 1647 N N . GLY A 1 221 ? -8.074 -7.150 15.663 1.00 87.62 221 GLY A N 1
ATOM 1648 C CA . GLY A 1 221 ? -8.294 -8.505 15.174 1.00 87.62 221 GLY A CA 1
ATOM 1649 C C . GLY A 1 221 ? -7.063 -9.193 14.560 1.00 87.62 221 GLY A C 1
ATOM 1650 O O . GLY A 1 221 ? -5.917 -8.803 14.785 1.00 87.62 221 GLY A O 1
ATOM 1651 N N . PRO A 1 222 ? -7.274 -10.292 13.809 1.00 86.88 222 PRO A N 1
ATOM 1652 C CA . PRO A 1 222 ? -6.218 -11.254 13.479 1.00 86.88 222 PRO A CA 1
ATOM 1653 C C . PRO A 1 222 ? -5.133 -10.717 12.546 1.00 86.88 222 PRO A C 1
ATOM 1655 O O . PRO A 1 222 ? -4.034 -11.267 12.521 1.00 86.88 222 PRO A O 1
ATOM 1658 N N . LEU A 1 223 ? -5.447 -9.687 11.754 1.00 90.56 223 LEU A N 1
ATOM 1659 C CA . LEU A 1 223 ? -4.497 -9.055 10.835 1.00 90.56 223 LEU A CA 1
ATOM 1660 C C . LEU A 1 223 ? -3.970 -7.709 11.349 1.00 90.56 223 LEU A C 1
ATOM 1662 O O . LEU A 1 223 ? -3.181 -7.058 10.664 1.00 90.56 223 LEU A O 1
ATOM 1666 N N . GLY A 1 224 ? -4.409 -7.308 12.539 1.00 90.00 224 GLY A N 1
ATOM 1667 C CA . GLY A 1 224 ? -4.116 -6.020 13.128 1.00 90.00 224 GLY A CA 1
ATOM 1668 C C . GLY A 1 224 ? -2.879 -5.998 14.024 1.00 90.00 224 GLY A C 1
ATOM 1669 O O . GLY A 1 224 ? -1.922 -6.762 13.853 1.00 90.00 224 GLY A O 1
ATOM 1670 N N . GLY A 1 225 ? -2.886 -5.070 14.978 1.00 90.88 225 GLY A N 1
ATOM 1671 C CA . GLY A 1 225 ? -1.846 -4.901 15.984 1.00 90.88 225 GLY A CA 1
ATOM 1672 C C . GLY A 1 225 ? -0.448 -4.679 15.401 1.00 90.88 225 GLY A C 1
ATOM 1673 O O . GLY A 1 225 ? -0.237 -3.951 14.427 1.00 90.88 225 GLY A O 1
ATOM 1674 N N . THR A 1 226 ? 0.543 -5.318 16.017 1.00 91.00 226 THR A N 1
ATOM 1675 C CA . THR A 1 226 ? 1.967 -5.160 15.677 1.00 91.00 226 THR A CA 1
ATOM 1676 C C . THR A 1 226 ? 2.324 -5.684 14.288 1.00 91.00 226 THR A C 1
ATOM 1678 O O . THR A 1 226 ? 3.282 -5.194 13.684 1.00 91.00 226 THR A O 1
ATOM 1681 N N . MET A 1 227 ? 1.570 -6.655 13.756 1.00 91.25 227 MET A N 1
ATOM 1682 C CA . MET A 1 227 ? 1.805 -7.182 12.413 1.00 91.25 227 MET A CA 1
ATOM 1683 C C . MET A 1 227 ? 1.543 -6.097 11.371 1.00 91.25 227 MET A C 1
ATOM 1685 O O . MET A 1 227 ? 2.409 -5.847 10.534 1.00 91.25 227 MET A O 1
ATOM 1689 N N . ASN A 1 228 ? 0.404 -5.406 11.470 1.00 94.44 228 ASN A N 1
ATOM 1690 C CA . ASN A 1 228 ? 0.086 -4.287 10.589 1.00 94.44 228 ASN A CA 1
ATOM 1691 C C . ASN A 1 228 ? 1.145 -3.177 10.676 1.00 94.44 228 ASN A C 1
ATOM 1693 O O . ASN A 1 228 ? 1.672 -2.742 9.654 1.00 94.44 228 ASN A O 1
ATOM 1697 N N . VAL A 1 229 ? 1.540 -2.789 11.895 1.00 94.25 229 VAL A N 1
ATOM 1698 C CA . VAL A 1 229 ? 2.601 -1.787 12.110 1.00 94.25 229 VAL A CA 1
ATOM 1699 C C . VAL A 1 229 ? 3.904 -2.208 11.426 1.00 94.25 229 VAL A C 1
ATOM 1701 O O . VAL A 1 229 ? 4.534 -1.409 10.735 1.00 94.25 229 VAL A O 1
ATOM 1704 N N . THR A 1 230 ? 4.293 -3.478 11.559 1.00 94.62 230 THR A N 1
ATOM 1705 C CA . THR A 1 230 ? 5.512 -4.007 10.931 1.00 94.62 230 THR A CA 1
ATOM 1706 C C . THR A 1 230 ? 5.431 -3.958 9.405 1.00 94.62 230 THR A C 1
ATOM 1708 O O . THR A 1 230 ? 6.411 -3.596 8.751 1.00 94.62 230 THR A O 1
ATOM 1711 N N . LEU A 1 231 ? 4.276 -4.299 8.827 1.00 95.81 231 LEU A N 1
ATOM 1712 C CA . LEU A 1 231 ? 4.059 -4.258 7.380 1.00 95.81 231 LEU A CA 1
ATOM 1713 C C . LEU A 1 231 ? 4.109 -2.826 6.837 1.00 95.81 231 LEU A C 1
ATOM 1715 O O . LEU A 1 231 ? 4.755 -2.596 5.815 1.00 95.81 231 LEU A O 1
ATOM 1719 N N . GLU A 1 232 ? 3.498 -1.866 7.533 1.00 96.75 232 GLU A N 1
ATOM 1720 C CA . GLU A 1 232 ? 3.496 -0.450 7.145 1.00 96.75 232 GLU A CA 1
ATOM 1721 C C . GLU A 1 232 ? 4.892 0.182 7.261 1.00 96.75 232 GLU A C 1
ATOM 1723 O O . GLU A 1 232 ? 5.363 0.834 6.324 1.00 96.75 232 GLU A O 1
ATOM 1728 N N . VAL A 1 233 ? 5.621 -0.089 8.349 1.00 95.88 233 VAL A N 1
ATOM 1729 C CA . VAL A 1 233 ? 7.022 0.346 8.498 1.00 95.88 233 VAL A CA 1
ATOM 1730 C C . VAL A 1 233 ? 7.909 -0.308 7.436 1.00 95.88 233 VAL A C 1
ATOM 1732 O O . VAL A 1 233 ? 8.718 0.366 6.797 1.00 95.88 233 VAL A O 1
ATOM 1735 N N . GLY A 1 234 ? 7.741 -1.609 7.189 1.00 95.44 234 GLY A N 1
ATOM 1736 C CA . GLY A 1 234 ? 8.463 -2.323 6.137 1.00 95.44 234 GLY A CA 1
ATOM 1737 C C . GLY A 1 234 ? 8.194 -1.743 4.745 1.00 95.44 234 GLY A C 1
ATOM 1738 O O . GLY A 1 234 ? 9.130 -1.528 3.973 1.00 95.44 234 GLY A O 1
ATOM 1739 N N . ALA A 1 235 ? 6.934 -1.427 4.437 1.00 96.62 235 ALA A N 1
ATOM 1740 C CA . ALA A 1 235 ? 6.538 -0.776 3.192 1.00 96.62 235 ALA A CA 1
ATOM 1741 C C . ALA A 1 235 ? 7.193 0.606 3.039 1.00 96.62 235 ALA A C 1
ATOM 1743 O O . ALA A 1 235 ? 7.742 0.902 1.975 1.00 96.62 235 ALA A O 1
ATOM 1744 N N . LEU A 1 236 ? 7.206 1.419 4.101 1.00 97.00 236 LEU A N 1
ATOM 1745 C CA . LEU A 1 236 ? 7.882 2.718 4.115 1.00 97.00 236 LEU A CA 1
ATOM 1746 C C . LEU A 1 236 ? 9.383 2.580 3.818 1.00 97.00 236 LEU A C 1
ATOM 1748 O O . LEU A 1 236 ? 9.910 3.303 2.973 1.00 97.00 236 LEU A O 1
ATOM 1752 N N . LEU A 1 237 ? 10.073 1.630 4.455 1.00 96.00 237 LEU A N 1
ATOM 1753 C CA . LEU A 1 237 ? 11.506 1.399 4.234 1.00 96.00 237 LEU A CA 1
ATOM 1754 C C . LEU A 1 237 ? 11.812 0.954 2.797 1.00 96.00 237 LEU A C 1
ATOM 1756 O O . LEU A 1 237 ? 12.769 1.441 2.189 1.00 96.00 237 LEU A O 1
ATOM 1760 N N . LEU A 1 238 ? 10.991 0.067 2.228 1.00 94.75 238 LEU A N 1
ATOM 1761 C CA . LEU A 1 238 ? 11.122 -0.361 0.832 1.00 94.75 238 LEU A CA 1
ATOM 1762 C C . LEU A 1 238 ? 10.893 0.805 -0.139 1.00 94.75 238 LEU A C 1
ATOM 1764 O O . LEU A 1 238 ? 11.643 0.955 -1.104 1.00 94.75 238 LEU A O 1
ATOM 1768 N N . LEU A 1 239 ? 9.909 1.665 0.128 1.00 96.25 239 LEU A N 1
ATOM 1769 C CA . LEU A 1 239 ? 9.643 2.857 -0.681 1.00 96.25 239 LEU A CA 1
ATOM 1770 C C . LEU A 1 239 ? 10.758 3.897 -0.573 1.00 96.25 239 LEU A C 1
ATOM 1772 O O . LEU A 1 239 ? 11.157 4.453 -1.593 1.00 96.25 239 LEU A O 1
ATOM 1776 N N . LEU A 1 240 ? 11.318 4.121 0.620 1.00 95.50 240 LEU A N 1
ATOM 1777 C CA . LEU A 1 240 ? 12.490 4.981 0.805 1.00 95.50 240 LEU A CA 1
ATOM 1778 C C . LEU A 1 240 ? 13.693 4.455 0.019 1.00 95.50 240 LEU A C 1
ATOM 1780 O O . LEU A 1 240 ? 14.383 5.230 -0.644 1.00 95.50 240 LEU A O 1
ATOM 1784 N N . TYR A 1 241 ? 13.924 3.139 0.046 1.00 94.56 241 TYR A N 1
ATOM 1785 C CA . TYR A 1 241 ? 14.967 2.495 -0.750 1.00 94.56 241 TYR A CA 1
ATOM 1786 C C . TYR A 1 241 ? 14.760 2.725 -2.253 1.00 94.56 241 TYR A C 1
ATOM 1788 O O . TYR A 1 241 ? 15.670 3.202 -2.937 1.00 94.56 241 TYR A O 1
ATOM 1796 N N . LEU A 1 242 ? 13.558 2.436 -2.762 1.00 94.31 242 LEU A N 1
ATOM 1797 C CA . LEU A 1 242 ? 13.207 2.623 -4.171 1.00 94.31 242 LEU A CA 1
ATOM 1798 C C . LEU A 1 242 ? 13.351 4.088 -4.595 1.00 94.31 242 LEU A C 1
ATOM 1800 O O . LEU A 1 242 ? 14.013 4.369 -5.595 1.00 94.31 242 LEU A O 1
ATOM 1804 N N . ALA A 1 243 ? 12.807 5.021 -3.812 1.00 94.31 243 ALA A N 1
ATOM 1805 C CA . ALA A 1 243 ? 12.900 6.454 -4.064 1.00 94.31 243 ALA A CA 1
ATOM 1806 C C . ALA A 1 243 ? 14.358 6.935 -4.074 1.00 94.31 243 ALA A C 1
ATOM 1808 O O . ALA A 1 243 ? 14.758 7.668 -4.976 1.00 94.31 243 ALA A O 1
ATOM 1809 N N . ALA A 1 244 ? 15.186 6.482 -3.127 1.00 92.81 244 ALA A N 1
ATOM 1810 C CA . ALA A 1 244 ? 16.600 6.846 -3.068 1.00 92.81 244 ALA A CA 1
ATOM 1811 C C . ALA A 1 244 ? 17.382 6.336 -4.286 1.00 92.81 244 ALA A C 1
ATOM 1813 O O . ALA A 1 244 ? 18.205 7.062 -4.849 1.00 92.81 244 ALA A O 1
ATOM 1814 N N . VAL A 1 245 ? 17.128 5.101 -4.727 1.00 92.19 245 VAL A N 1
ATOM 1815 C CA . VAL A 1 245 ? 17.769 4.563 -5.932 1.00 92.19 245 VAL A CA 1
ATOM 1816 C C . VAL A 1 245 ? 17.306 5.309 -7.182 1.00 92.19 245 VAL A C 1
ATOM 1818 O O . VAL A 1 245 ? 18.138 5.679 -8.015 1.00 92.19 245 VAL A O 1
ATOM 1821 N N . GLN A 1 246 ? 16.004 5.564 -7.310 1.00 91.19 246 GLN A N 1
ATOM 1822 C CA . GLN A 1 246 ? 15.449 6.328 -8.425 1.00 91.19 246 GLN A CA 1
ATOM 1823 C C . GLN A 1 246 ? 16.020 7.748 -8.461 1.00 91.19 246 GLN A C 1
ATOM 1825 O O . GLN A 1 246 ? 16.434 8.198 -9.526 1.00 91.19 246 GLN A O 1
ATOM 1830 N N . ALA A 1 247 ? 16.147 8.424 -7.317 1.00 90.50 247 ALA A N 1
ATOM 1831 C CA . ALA A 1 247 ? 16.740 9.757 -7.220 1.00 90.50 247 ALA A CA 1
ATOM 1832 C C . ALA A 1 247 ? 18.210 9.779 -7.671 1.00 90.50 247 ALA A C 1
ATOM 1834 O O . ALA A 1 247 ? 18.629 10.712 -8.348 1.00 90.50 247 ALA A O 1
ATOM 1835 N N . ARG A 1 248 ? 18.990 8.735 -7.354 1.00 90.56 248 ARG A N 1
ATOM 1836 C CA . ARG A 1 248 ? 20.394 8.616 -7.796 1.00 90.56 248 ARG A CA 1
ATOM 1837 C C . ARG A 1 248 ? 20.536 8.353 -9.295 1.00 90.56 248 ARG A C 1
ATOM 1839 O O . ARG A 1 248 ? 21.528 8.765 -9.885 1.00 90.56 248 ARG A O 1
ATOM 1846 N N . ARG A 1 249 ? 19.588 7.626 -9.897 1.00 87.75 249 ARG A N 1
ATOM 1847 C CA . ARG A 1 249 ? 19.602 7.286 -11.333 1.00 87.75 249 ARG A CA 1
ATOM 1848 C C . ARG A 1 249 ? 18.986 8.371 -12.205 1.00 87.75 249 ARG A C 1
ATOM 1850 O O . ARG A 1 249 ? 19.385 8.530 -13.355 1.00 87.75 249 ARG A O 1
ATOM 1857 N N . THR A 1 250 ? 18.015 9.100 -11.669 1.00 84.00 250 THR A N 1
ATOM 1858 C CA . THR A 1 250 ? 17.365 10.200 -12.371 1.00 84.00 250 THR A CA 1
ATOM 1859 C C . THR A 1 250 ? 18.394 11.303 -12.574 1.00 84.00 250 THR A C 1
ATOM 1861 O O . THR A 1 250 ? 18.891 11.897 -11.619 1.00 84.00 250 THR A O 1
ATOM 1864 N N . GLN A 1 251 ? 18.744 11.562 -13.833 1.00 76.62 251 GLN A N 1
ATOM 1865 C CA . GLN A 1 251 ? 19.670 12.627 -14.197 1.00 76.62 251 GLN A CA 1
ATOM 1866 C C . GLN A 1 251 ? 19.188 13.951 -13.586 1.00 76.62 251 GLN A C 1
ATOM 1868 O O . GLN A 1 251 ? 17.991 14.250 -13.618 1.00 76.62 251 GLN A O 1
ATOM 1873 N N . SER A 1 252 ? 20.113 14.749 -13.042 1.00 71.38 252 SER A N 1
ATOM 1874 C CA . SER A 1 252 ? 19.807 15.910 -12.190 1.00 71.38 252 SER A CA 1
ATOM 1875 C C . SER A 1 252 ? 18.712 16.831 -12.739 1.00 71.38 252 SER A C 1
ATOM 1877 O O . SER A 1 252 ? 17.903 17.328 -11.968 1.00 71.38 252 SER A O 1
ATOM 1879 N N . ARG A 1 253 ? 18.613 17.010 -14.063 1.00 78.50 253 ARG A N 1
ATOM 1880 C CA . ARG A 1 253 ? 17.600 17.864 -14.712 1.00 78.50 253 ARG A CA 1
ATOM 1881 C C . ARG A 1 253 ? 16.152 17.421 -14.484 1.00 78.50 253 ARG A C 1
ATOM 1883 O O . ARG A 1 253 ? 15.312 18.278 -14.240 1.00 78.50 253 ARG A O 1
ATOM 1890 N N . ALA A 1 254 ? 15.854 16.124 -14.544 1.00 80.56 254 ALA A N 1
ATOM 1891 C CA . ALA A 1 254 ? 14.487 15.641 -14.336 1.00 80.56 254 ALA A CA 1
ATOM 1892 C C . ALA A 1 254 ? 14.072 15.751 -12.859 1.00 80.56 254 ALA A C 1
ATOM 1894 O O . ALA A 1 254 ? 12.932 16.101 -12.561 1.00 80.56 254 ALA A O 1
ATOM 1895 N N . ALA A 1 255 ? 15.016 15.560 -11.931 1.00 82.31 255 ALA A N 1
ATOM 1896 C CA . ALA A 1 255 ? 14.765 15.719 -10.499 1.00 82.31 255 ALA A CA 1
ATOM 1897 C C . ALA A 1 255 ? 14.299 17.143 -10.134 1.00 82.31 255 ALA A C 1
ATOM 1899 O O . ALA A 1 255 ? 13.392 17.293 -9.316 1.00 82.31 255 ALA A O 1
ATOM 1900 N N . TRP A 1 256 ? 14.843 18.178 -10.789 1.00 84.00 256 TRP A N 1
ATOM 1901 C CA . TRP A 1 256 ? 14.439 19.576 -10.572 1.00 84.00 256 TRP A CA 1
ATOM 1902 C C . TRP A 1 256 ? 12.995 19.883 -10.975 1.00 84.00 256 TRP A C 1
ATOM 1904 O O . TRP A 1 256 ? 12.424 20.835 -10.455 1.00 84.00 256 TRP A O 1
ATOM 1914 N N . VAL A 1 257 ? 12.401 19.101 -11.878 1.00 87.06 257 VAL A N 1
ATOM 1915 C CA . VAL A 1 257 ? 11.000 19.273 -12.299 1.00 87.06 257 VAL A CA 1
ATOM 1916 C C . VAL A 1 257 ? 10.071 18.403 -11.456 1.00 87.06 257 VAL A C 1
ATOM 1918 O O . VAL A 1 257 ? 9.021 18.861 -11.009 1.00 87.06 257 VAL A O 1
ATOM 1921 N N . LEU A 1 258 ? 10.471 17.157 -11.191 1.00 87.94 258 LEU A N 1
ATOM 1922 C CA . LEU A 1 258 ? 9.651 16.202 -10.445 1.00 87.94 258 LEU A CA 1
ATOM 1923 C C . LEU A 1 258 ? 9.462 16.618 -8.983 1.00 87.94 258 LEU A C 1
ATOM 1925 O O . LEU A 1 258 ? 8.358 16.493 -8.453 1.00 87.94 258 LEU A O 1
ATOM 1929 N N . ALA A 1 259 ? 10.507 17.137 -8.333 1.00 90.19 259 ALA A N 1
ATOM 1930 C CA . ALA A 1 259 ? 10.448 17.529 -6.927 1.00 90.19 259 ALA A CA 1
ATOM 1931 C C . ALA A 1 259 ? 9.406 18.632 -6.637 1.00 90.19 259 ALA A C 1
ATOM 1933 O O . ALA A 1 259 ? 8.526 18.389 -5.807 1.00 90.19 259 ALA A O 1
ATOM 1934 N N . PRO A 1 260 ? 9.420 19.805 -7.308 1.00 92.94 260 PRO A N 1
ATOM 1935 C CA . PRO A 1 260 ? 8.427 20.847 -7.052 1.00 92.94 260 PRO A CA 1
ATOM 1936 C C . PRO A 1 260 ? 7.015 20.417 -7.456 1.00 92.94 260 PRO A C 1
ATOM 1938 O O . PRO A 1 260 ? 6.071 20.733 -6.739 1.00 92.94 260 PRO A O 1
ATOM 1941 N N . ALA A 1 261 ? 6.854 19.658 -8.546 1.00 93.38 261 ALA A N 1
ATOM 1942 C CA . ALA A 1 261 ? 5.548 19.144 -8.956 1.00 93.38 261 ALA A CA 1
ATOM 1943 C C . ALA A 1 261 ? 4.959 18.176 -7.914 1.00 93.38 261 ALA A C 1
ATOM 1945 O O . ALA A 1 261 ? 3.780 18.270 -7.570 1.00 93.38 261 ALA A O 1
ATOM 1946 N N . THR A 1 262 ? 5.790 17.289 -7.359 1.00 93.81 262 THR A N 1
ATOM 1947 C CA . THR A 1 262 ? 5.380 16.379 -6.279 1.00 93.81 262 THR A CA 1
ATOM 1948 C C . THR A 1 262 ? 5.043 17.159 -5.012 1.00 93.81 262 THR A C 1
ATOM 1950 O O . THR A 1 262 ? 4.013 16.899 -4.399 1.00 93.81 262 THR A O 1
ATOM 1953 N N . ALA A 1 263 ? 5.862 18.147 -4.639 1.00 95.31 263 ALA A N 1
ATOM 1954 C CA . ALA A 1 263 ? 5.620 18.980 -3.463 1.00 95.31 263 ALA A CA 1
ATOM 1955 C C . ALA A 1 263 ? 4.315 19.785 -3.584 1.00 95.31 263 ALA A C 1
ATOM 1957 O O . ALA A 1 263 ? 3.499 19.771 -2.665 1.00 95.31 263 ALA A O 1
ATOM 1958 N N . ALA A 1 264 ? 4.076 20.425 -4.731 1.00 96.50 264 ALA A N 1
ATOM 1959 C CA . ALA A 1 264 ? 2.833 21.144 -5.002 1.00 96.50 264 ALA A CA 1
ATOM 1960 C C . ALA A 1 264 ? 1.615 20.209 -4.948 1.00 96.50 264 ALA A C 1
ATOM 1962 O O . ALA A 1 264 ? 0.602 20.546 -4.336 1.00 96.50 264 ALA A O 1
ATOM 1963 N N . SER A 1 265 ? 1.736 19.008 -5.522 1.00 95.56 265 SER A N 1
ATOM 1964 C CA . SER A 1 265 ? 0.679 17.995 -5.463 1.00 95.56 265 SER A CA 1
ATOM 1965 C C . SER A 1 265 ? 0.421 17.533 -4.028 1.00 95.56 265 SER A C 1
ATOM 1967 O O . SER A 1 265 ? -0.729 17.444 -3.622 1.00 95.56 265 SER A O 1
ATOM 1969 N N . ALA A 1 266 ? 1.464 17.303 -3.228 1.00 96.75 266 ALA A N 1
ATOM 1970 C CA . ALA A 1 266 ? 1.326 16.923 -1.824 1.00 96.75 266 ALA A CA 1
ATOM 1971 C C . ALA A 1 266 ? 0.599 18.000 -1.004 1.00 96.75 266 ALA A C 1
ATOM 1973 O O . ALA A 1 266 ? -0.282 17.671 -0.214 1.00 96.75 266 ALA A O 1
ATOM 1974 N N . VAL A 1 267 ? 0.907 19.283 -1.232 1.00 97.69 267 VAL A N 1
ATOM 1975 C CA . VAL A 1 267 ? 0.193 20.405 -0.598 1.00 97.69 267 VAL A CA 1
ATOM 1976 C C . VAL A 1 267 ? -1.279 20.417 -1.009 1.00 97.69 267 VAL A C 1
ATOM 1978 O O . VAL A 1 267 ? -2.146 20.558 -0.150 1.00 97.69 267 VAL A O 1
ATOM 1981 N N . ALA A 1 268 ? -1.576 20.225 -2.297 1.00 97.81 268 ALA A N 1
ATOM 1982 C CA . ALA A 1 268 ? -2.952 20.171 -2.785 1.00 97.81 268 ALA A CA 1
ATOM 1983 C C . ALA A 1 268 ? -3.738 18.996 -2.176 1.00 97.81 268 ALA A C 1
ATOM 1985 O O . ALA A 1 268 ? -4.853 19.189 -1.699 1.00 97.81 268 ALA A O 1
ATOM 1986 N N . LEU A 1 269 ? -3.150 17.797 -2.127 1.00 98.06 269 LEU A N 1
ATOM 1987 C CA . LEU A 1 269 ? -3.769 16.629 -1.492 1.00 98.06 269 LEU A CA 1
ATOM 1988 C C . LEU A 1 269 ? -3.976 16.846 0.012 1.00 98.06 269 LEU A C 1
ATOM 1990 O O . LEU A 1 269 ? -5.027 16.489 0.535 1.00 98.06 269 LEU A O 1
ATOM 1994 N N . GLY A 1 270 ? -3.014 17.470 0.698 1.00 97.44 270 GLY A N 1
ATOM 1995 C CA . GLY A 1 270 ? -3.135 17.840 2.110 1.00 97.44 270 GLY A CA 1
ATOM 1996 C C . GLY A 1 270 ? -4.272 18.830 2.351 1.00 97.44 270 GLY A C 1
ATOM 1997 O O . GLY A 1 270 ? -5.077 18.632 3.253 1.00 97.44 270 GLY A O 1
ATOM 1998 N N . TRP A 1 271 ? -4.402 19.848 1.499 1.00 98.19 271 TRP A N 1
ATOM 1999 C CA . TRP A 1 271 ? -5.522 20.788 1.544 1.00 98.19 271 TRP A CA 1
ATOM 2000 C C . TRP A 1 271 ? -6.872 20.084 1.360 1.00 98.19 271 TRP A C 1
ATOM 2002 O O . TRP A 1 271 ? -7.800 20.313 2.136 1.00 98.19 271 TRP A O 1
ATOM 2012 N N . ILE A 1 272 ? -6.979 19.192 0.368 1.00 97.81 272 ILE A N 1
ATOM 2013 C CA . ILE A 1 272 ? -8.195 18.400 0.134 1.00 97.81 272 ILE A CA 1
ATOM 2014 C C . ILE A 1 272 ? -8.513 17.537 1.359 1.00 97.81 272 ILE A C 1
ATOM 2016 O O . ILE A 1 272 ? -9.664 17.533 1.791 1.00 97.81 272 ILE A O 1
ATOM 2020 N N . ALA A 1 273 ? -7.513 16.868 1.940 1.00 97.06 273 ALA A N 1
ATOM 2021 C CA . ALA A 1 273 ? -7.674 16.053 3.140 1.00 97.06 273 ALA A CA 1
ATOM 2022 C C . ALA A 1 273 ? -8.154 16.884 4.338 1.00 97.06 273 ALA A C 1
ATOM 2024 O O . ALA A 1 273 ? -9.096 16.483 5.007 1.00 97.06 273 ALA A O 1
ATOM 2025 N N . CYS A 1 274 ? -7.588 18.072 4.574 1.00 97.31 274 CYS A N 1
ATOM 2026 C CA . CYS A 1 274 ? -8.033 18.965 5.649 1.00 97.31 274 CYS A CA 1
ATOM 2027 C C . CYS A 1 274 ? -9.523 19.318 5.538 1.00 97.31 274 CYS A C 1
ATOM 2029 O O . CYS A 1 274 ? -10.221 19.366 6.550 1.00 97.31 274 CYS A O 1
ATOM 2031 N N . HIS A 1 275 ? -10.017 19.542 4.318 1.00 97.06 275 HIS A N 1
ATOM 2032 C CA . HIS A 1 275 ? -11.403 19.950 4.079 1.00 97.06 275 HIS A CA 1
ATOM 2033 C C . HIS A 1 275 ? -12.398 18.796 3.907 1.00 97.06 275 HIS A C 1
ATOM 2035 O O . HIS A 1 275 ? -13.593 19.025 4.061 1.00 97.06 275 HIS A O 1
ATOM 2041 N N . ASN A 1 276 ? -11.932 17.586 3.588 1.00 95.69 276 ASN A N 1
ATOM 2042 C CA . ASN A 1 276 ? -12.777 16.426 3.282 1.00 95.69 276 ASN A CA 1
ATOM 2043 C C . ASN A 1 276 ? -12.315 15.180 4.057 1.00 95.69 276 ASN A C 1
ATOM 2045 O O . ASN A 1 276 ? -12.247 14.091 3.488 1.00 95.69 276 ASN A O 1
ATOM 2049 N N . HIS A 1 277 ? -11.927 15.344 5.324 1.00 93.44 277 HIS A N 1
ATOM 2050 C CA . HIS A 1 277 ? -11.484 14.218 6.141 1.00 93.44 277 HIS A CA 1
ATOM 2051 C C . HIS A 1 277 ? -12.660 13.386 6.650 1.00 93.44 277 HIS A C 1
ATOM 2053 O O . HIS A 1 277 ? -13.755 13.894 6.894 1.00 93.44 277 HIS A O 1
ATOM 2059 N N . LEU A 1 278 ? -12.405 12.096 6.829 1.00 91.56 278 LEU A N 1
ATOM 2060 C CA . LEU A 1 278 ? -13.348 11.153 7.414 1.00 91.56 278 LEU A CA 1
ATOM 2061 C C . LEU A 1 278 ? -13.261 11.248 8.938 1.00 91.56 278 LEU A C 1
ATOM 2063 O O . LEU A 1 278 ? -12.226 10.910 9.498 1.00 91.56 278 LEU A O 1
ATOM 2067 N N . ALA A 1 279 ? -14.323 11.720 9.591 1.00 92.62 279 ALA A N 1
ATOM 2068 C CA . ALA A 1 279 ? -14.365 11.944 11.038 1.00 92.62 279 ALA A CA 1
ATOM 2069 C C . ALA A 1 279 ? -14.489 10.621 11.823 1.00 92.62 279 ALA A C 1
ATOM 2071 O O . ALA A 1 279 ? -15.580 10.269 12.273 1.00 92.62 279 ALA A O 1
ATOM 2072 N N . LEU A 1 280 ? -13.392 9.862 11.913 1.00 89.25 280 LEU A N 1
ATOM 2073 C CA . LEU A 1 280 ? -13.302 8.603 12.664 1.00 89.25 280 LEU A CA 1
ATOM 2074 C C . LEU A 1 280 ? -12.838 8.837 14.104 1.00 89.25 280 LEU A C 1
ATOM 2076 O O . LEU A 1 280 ? -13.291 8.148 15.014 1.00 89.25 280 LEU A O 1
ATOM 2080 N N . ALA A 1 281 ? -11.923 9.784 14.307 1.00 93.38 281 ALA A N 1
ATOM 2081 C CA . ALA A 1 281 ? -11.374 10.101 15.612 1.00 93.38 281 ALA A CA 1
ATOM 2082 C C . ALA A 1 281 ? -12.273 11.060 16.403 1.00 93.38 281 ALA A C 1
ATOM 2084 O O . ALA A 1 281 ? -13.155 11.737 15.867 1.00 93.38 281 ALA A O 1
ATOM 2085 N N . ASP A 1 282 ? -12.000 11.167 17.704 1.00 94.12 282 ASP A N 1
ATOM 2086 C CA . ASP A 1 282 ? -12.640 12.167 18.553 1.00 94.12 282 ASP A CA 1
ATOM 2087 C C . ASP A 1 282 ? -12.432 13.592 18.004 1.00 94.12 282 ASP A C 1
ATOM 2089 O O . ASP A 1 282 ? -11.376 13.887 17.436 1.00 94.12 282 ASP A O 1
ATOM 2093 N N . PRO A 1 283 ? -13.346 14.546 18.274 1.00 93.50 283 PRO A N 1
ATOM 2094 C CA . PRO A 1 283 ? -13.236 15.924 17.780 1.00 93.50 283 PRO A CA 1
ATOM 2095 C C . PRO A 1 283 ? -11.915 16.639 18.124 1.00 93.50 283 PRO A C 1
ATOM 2097 O O . PRO A 1 283 ? -11.510 17.571 17.430 1.00 93.50 283 PRO A O 1
ATOM 2100 N N . GLY A 1 284 ? -11.230 16.218 19.194 1.00 95.19 284 GLY A N 1
ATOM 2101 C CA . GLY A 1 284 ? -9.915 16.740 19.587 1.00 95.19 284 GLY A CA 1
ATOM 2102 C C . GLY A 1 284 ? -8.729 16.169 18.797 1.00 95.19 284 GLY A C 1
ATOM 2103 O O . GLY A 1 284 ? -7.608 16.644 1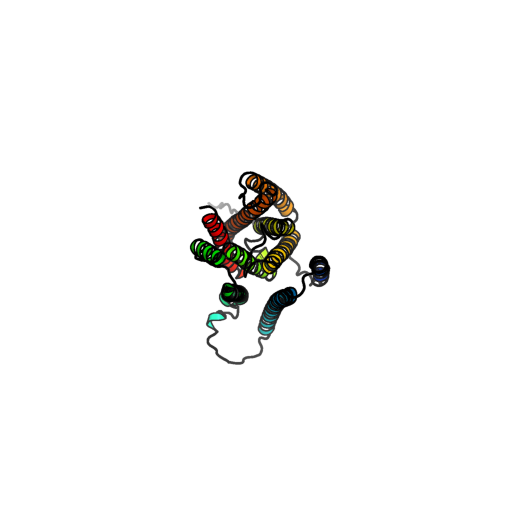8.966 1.00 95.19 284 GLY A O 1
ATOM 2104 N N . GLN A 1 285 ? -8.954 15.163 17.952 1.00 95.94 285 GLN A N 1
ATOM 2105 C CA . GLN A 1 285 ? -7.930 14.390 17.246 1.00 95.94 285 GLN A CA 1
ATOM 2106 C C . GLN A 1 285 ? -8.116 14.405 15.719 1.00 95.94 285 GLN A C 1
ATOM 2108 O O . GLN A 1 285 ? -7.599 13.538 15.018 1.00 95.94 285 GLN A O 1
ATOM 2113 N N . SER A 1 286 ? -8.779 15.433 15.180 1.00 95.81 286 SER A N 1
ATOM 2114 C CA . SER A 1 286 ? -9.057 15.581 13.739 1.00 95.81 286 SER A CA 1
ATOM 2115 C C . SER A 1 286 ? -7.814 15.525 12.840 1.00 95.81 286 SER A C 1
ATOM 2117 O O . SER A 1 286 ? -7.902 15.205 11.658 1.00 95.81 286 SER A O 1
ATOM 2119 N N . TYR A 1 287 ? -6.623 15.794 13.379 1.00 96.62 287 TYR A N 1
ATOM 2120 C CA . TYR A 1 287 ? -5.370 15.642 12.640 1.00 96.62 287 TYR A CA 1
ATOM 2121 C C . TYR A 1 287 ? -5.099 14.186 12.212 1.00 96.62 287 TYR A C 1
ATOM 2123 O O . TYR A 1 287 ? -4.473 13.973 11.173 1.00 96.62 287 TYR A O 1
ATOM 2131 N N . LEU A 1 288 ? -5.579 13.193 12.971 1.00 96.88 288 LEU A N 1
ATOM 2132 C CA . LEU A 1 288 ? -5.479 11.777 12.611 1.00 96.88 288 LEU A CA 1
ATOM 2133 C C . LEU A 1 288 ? -6.384 11.461 11.413 1.00 96.88 288 LEU A C 1
ATOM 2135 O O . LEU A 1 288 ? -5.934 10.845 10.451 1.00 96.88 288 LEU A O 1
ATOM 2139 N N . ASP A 1 289 ? -7.605 11.991 11.407 1.00 96.75 289 ASP A N 1
ATOM 2140 C CA . ASP A 1 289 ? -8.546 11.875 10.286 1.00 96.75 289 ASP A CA 1
ATOM 2141 C C . ASP A 1 289 ? -7.996 12.491 8.999 1.00 96.75 289 ASP A C 1
ATOM 2143 O O . ASP A 1 289 ? -8.126 11.927 7.905 1.00 96.75 289 ASP A O 1
ATOM 2147 N N . VAL A 1 290 ? -7.318 13.635 9.124 1.00 97.31 290 VAL A N 1
ATOM 2148 C CA . VAL A 1 290 ? -6.617 14.275 8.008 1.00 97.31 290 VAL A CA 1
ATOM 2149 C C . VAL A 1 290 ? -5.470 13.399 7.510 1.00 97.31 290 VAL A C 1
ATOM 2151 O O . VAL A 1 290 ? -5.346 13.216 6.300 1.00 97.31 290 VAL A O 1
ATOM 2154 N N . LEU A 1 291 ? -4.647 12.827 8.397 1.00 97.19 291 LEU A N 1
ATOM 2155 C CA . LEU A 1 291 ? -3.558 11.920 8.009 1.00 97.19 291 LEU A CA 1
ATOM 2156 C C . LEU A 1 291 ? -4.080 10.659 7.313 1.00 97.19 291 LEU A C 1
ATOM 2158 O O . LEU A 1 291 ? -3.533 10.263 6.277 1.00 97.19 291 LEU A O 1
ATOM 2162 N N . PHE A 1 292 ? -5.148 10.062 7.843 1.00 96.69 292 PHE A N 1
ATOM 2163 C CA . PHE A 1 292 ? -5.810 8.908 7.248 1.00 96.69 292 PHE A CA 1
ATOM 2164 C C . PHE A 1 292 ? -6.318 9.240 5.843 1.00 96.69 292 PHE A C 1
ATOM 2166 O O . PHE A 1 292 ? -5.944 8.578 4.873 1.00 96.69 292 PHE A O 1
ATOM 2173 N N . SER A 1 293 ? -7.073 10.329 5.705 1.00 96.75 293 SER A N 1
ATOM 2174 C CA . SER A 1 293 ? -7.641 10.768 4.425 1.00 96.75 293 SER A CA 1
ATOM 2175 C C . SER A 1 293 ? -6.551 11.142 3.415 1.00 96.75 293 SER A C 1
ATOM 2177 O O . SER A 1 293 ? -6.603 10.740 2.252 1.00 96.75 293 SER A O 1
ATOM 2179 N N . PHE A 1 294 ? -5.502 11.837 3.863 1.00 97.88 294 PHE A N 1
ATOM 2180 C CA . PHE A 1 294 ? -4.332 12.151 3.047 1.00 97.88 294 PHE A CA 1
ATOM 2181 C C . PHE A 1 294 ? -3.633 10.885 2.541 1.00 97.88 294 PHE A C 1
ATOM 2183 O O . PHE A 1 294 ? -3.234 10.840 1.379 1.00 97.88 294 PHE A O 1
ATOM 2190 N N . SER A 1 295 ? -3.508 9.844 3.374 1.00 97.44 295 SER A N 1
ATOM 2191 C CA . SER A 1 295 ? -2.896 8.577 2.960 1.00 97.44 295 SER A CA 1
ATOM 2192 C C . SER A 1 295 ? -3.648 7.912 1.803 1.00 97.44 295 SER A C 1
ATOM 2194 O O . SER A 1 295 ? -3.014 7.490 0.835 1.00 97.44 295 SER A O 1
ATOM 2196 N N . GLN A 1 296 ? -4.985 7.907 1.849 1.00 96.38 296 GLN A N 1
ATOM 2197 C CA . GLN A 1 296 ? -5.830 7.344 0.793 1.00 96.38 296 GLN A CA 1
ATOM 2198 C C . GLN A 1 296 ? -5.725 8.170 -0.495 1.00 96.38 296 GLN A C 1
ATOM 2200 O O . GLN A 1 296 ? -5.538 7.621 -1.580 1.00 96.38 296 GLN A O 1
ATOM 2205 N N . LEU A 1 297 ? -5.768 9.502 -0.381 1.00 96.94 297 LEU A N 1
ATOM 2206 C CA . LEU A 1 297 ? -5.624 10.414 -1.520 1.00 96.94 297 LEU A CA 1
ATOM 2207 C C . LEU A 1 297 ? -4.247 10.297 -2.192 1.00 96.94 297 LEU A C 1
ATOM 2209 O O . LEU A 1 297 ? -4.156 10.280 -3.420 1.00 96.94 297 LEU A O 1
ATOM 2213 N N . ALA A 1 298 ? -3.175 10.195 -1.404 1.00 97.75 298 ALA A N 1
ATOM 2214 C CA . ALA A 1 298 ? -1.824 9.996 -1.916 1.00 97.75 298 ALA A CA 1
ATOM 2215 C C . ALA A 1 298 ? -1.671 8.623 -2.591 1.00 97.75 298 ALA A C 1
ATOM 2217 O O . ALA A 1 298 ? -1.076 8.530 -3.663 1.00 97.75 298 ALA A O 1
ATOM 2218 N N . GLU A 1 299 ? -2.249 7.560 -2.031 1.00 97.12 299 GLU A N 1
ATOM 2219 C CA . GLU A 1 299 ? -2.236 6.226 -2.643 1.00 97.12 299 GLU A CA 1
ATOM 2220 C C . GLU A 1 299 ? -3.011 6.189 -3.973 1.00 97.12 299 GLU A C 1
ATOM 2222 O O . GLU A 1 299 ? -2.525 5.625 -4.962 1.00 97.12 299 GLU A O 1
ATOM 2227 N N . LEU A 1 300 ? -4.154 6.877 -4.038 1.00 96.06 300 LEU A N 1
ATOM 2228 C CA . LEU A 1 300 ? -4.922 7.059 -5.268 1.00 96.06 300 LEU A CA 1
ATOM 2229 C C . LEU A 1 300 ? -4.125 7.847 -6.318 1.00 96.06 300 LEU A C 1
ATOM 2231 O O . LEU A 1 300 ? -4.032 7.419 -7.468 1.00 96.06 300 LEU A O 1
ATOM 2235 N N . ALA A 1 301 ? -3.495 8.961 -5.934 1.00 97.06 301 ALA A N 1
ATOM 2236 C CA . ALA A 1 301 ? -2.646 9.749 -6.831 1.00 97.06 301 ALA A CA 1
ATOM 2237 C C . ALA A 1 301 ? -1.457 8.929 -7.363 1.00 97.06 301 ALA A C 1
ATOM 2239 O O . ALA A 1 301 ? -1.131 8.992 -8.553 1.00 97.06 301 ALA A O 1
ATOM 2240 N N . GLY A 1 302 ? -0.843 8.104 -6.510 1.00 96.69 302 GLY A N 1
ATOM 2241 C CA . GLY A 1 302 ? 0.199 7.158 -6.909 1.00 96.69 302 GLY A CA 1
ATOM 2242 C C . GLY A 1 302 ? -0.294 6.151 -7.949 1.00 96.69 302 GLY A C 1
ATOM 2243 O O . GLY A 1 302 ? 0.379 5.909 -8.948 1.00 96.69 302 GLY A O 1
ATOM 2244 N N . SER A 1 303 ? -1.506 5.627 -7.777 1.00 95.44 303 SER A N 1
ATOM 2245 C CA . SER A 1 303 ? -2.107 4.668 -8.711 1.00 95.44 303 SER A CA 1
ATOM 2246 C C . SER A 1 303 ? -2.523 5.304 -10.040 1.00 95.44 303 SER A C 1
ATOM 2248 O O . SER A 1 303 ? -2.288 4.727 -11.102 1.00 95.44 303 SER A O 1
ATOM 2250 N N . VAL A 1 304 ? -3.076 6.519 -10.013 1.00 95.44 304 VAL A N 1
ATOM 2251 C CA . VAL A 1 304 ? -3.424 7.279 -11.225 1.00 95.44 304 VAL A CA 1
ATOM 2252 C C . VAL A 1 304 ? -2.170 7.624 -12.021 1.00 95.44 304 VAL A C 1
ATOM 2254 O O . VAL A 1 304 ? -2.139 7.441 -13.237 1.00 95.44 304 VAL A O 1
ATOM 2257 N N . THR A 1 305 ? -1.111 8.079 -11.350 1.00 95.81 305 THR A N 1
ATOM 2258 C CA . THR A 1 305 ? 0.162 8.366 -12.025 1.00 95.81 305 THR A CA 1
ATOM 2259 C C . THR A 1 305 ? 0.834 7.100 -12.552 1.00 95.81 305 THR A C 1
ATOM 2261 O O . THR A 1 305 ? 1.416 7.144 -13.633 1.00 95.81 305 THR A O 1
ATOM 2264 N N . PHE A 1 306 ? 0.705 5.961 -11.860 1.00 94.94 306 PHE A N 1
ATOM 2265 C CA . PHE A 1 306 ? 1.171 4.668 -12.370 1.00 94.94 306 PHE A CA 1
ATOM 2266 C C . PHE A 1 306 ? 0.444 4.301 -13.665 1.00 94.94 306 PHE A C 1
ATOM 2268 O O . PHE A 1 306 ? 1.089 3.954 -14.653 1.00 94.94 306 PHE A O 1
ATOM 2275 N N . LEU A 1 307 ? -0.886 4.423 -13.682 1.00 93.00 307 LEU A N 1
ATOM 2276 C CA . LEU A 1 307 ? -1.700 4.138 -14.861 1.00 93.00 307 LEU A CA 1
ATOM 2277 C C . LEU A 1 307 ? -1.363 5.081 -16.024 1.00 93.00 307 LEU A C 1
ATOM 2279 O O . LEU A 1 307 ? -1.197 4.624 -17.152 1.00 93.00 307 LEU A O 1
ATOM 2283 N N . ALA A 1 308 ? -1.211 6.380 -15.758 1.00 93.44 308 ALA A N 1
ATOM 2284 C CA . ALA A 1 30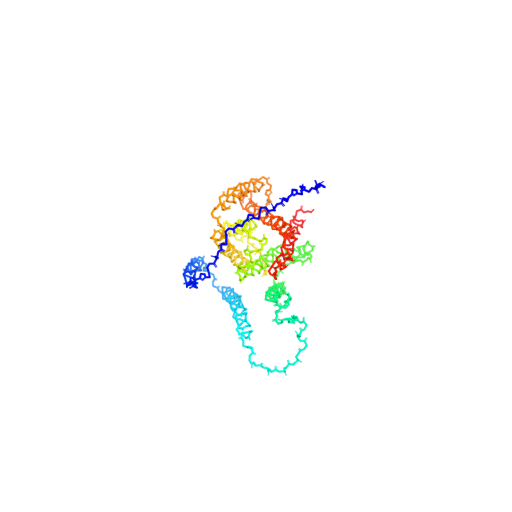8 ? -0.807 7.351 -16.772 1.00 93.44 308 ALA A CA 1
ATOM 2285 C C . ALA A 1 308 ? 0.564 6.997 -17.374 1.00 93.44 308 ALA A C 1
ATOM 2287 O O . ALA A 1 308 ? 0.704 6.950 -18.596 1.00 93.44 308 ALA A O 1
ATOM 2288 N N . ASN A 1 309 ? 1.550 6.669 -16.531 1.00 92.06 309 ASN A N 1
ATOM 2289 C CA . ASN A 1 309 ? 2.865 6.218 -16.983 1.00 92.06 309 ASN A CA 1
ATOM 2290 C C . ASN A 1 309 ? 2.768 4.933 -17.815 1.00 92.06 309 ASN A C 1
ATOM 2292 O O . ASN A 1 309 ? 3.435 4.813 -18.839 1.00 92.06 309 ASN A O 1
ATOM 2296 N N . ALA A 1 310 ? 1.929 3.983 -17.399 1.00 89.81 310 ALA A N 1
ATOM 2297 C CA . ALA A 1 310 ? 1.727 2.733 -18.115 1.00 89.81 310 ALA A CA 1
ATOM 2298 C C . ALA A 1 310 ? 1.156 2.963 -19.518 1.00 89.81 310 ALA A C 1
ATOM 2300 O O . ALA A 1 310 ? 1.659 2.383 -20.474 1.00 89.81 310 ALA A O 1
ATOM 2301 N N . VAL A 1 311 ? 0.162 3.847 -19.655 1.00 88.38 311 VAL A N 1
ATOM 2302 C CA . VAL A 1 311 ? -0.438 4.203 -20.951 1.00 88.38 311 VAL A CA 1
ATOM 2303 C C . VAL A 1 311 ? 0.579 4.878 -21.871 1.00 88.38 311 VAL A C 1
ATOM 2305 O O . VAL A 1 311 ? 0.652 4.535 -23.048 1.00 88.38 311 VAL A O 1
ATOM 2308 N N . VAL A 1 312 ? 1.388 5.803 -21.343 1.00 90.06 312 VAL A N 1
ATOM 2309 C CA . VAL A 1 312 ? 2.434 6.481 -22.125 1.00 90.06 312 VAL A CA 1
ATOM 2310 C C . VAL A 1 312 ? 3.490 5.482 -22.607 1.00 90.06 312 VAL A C 1
ATOM 2312 O O . VAL A 1 312 ? 3.833 5.476 -23.785 1.00 90.06 312 VAL A O 1
ATOM 2315 N N . ILE A 1 313 ? 3.964 4.595 -21.726 1.00 86.88 313 ILE A N 1
ATOM 2316 C CA . ILE A 1 313 ? 5.000 3.603 -22.057 1.00 86.88 313 ILE A CA 1
ATOM 2317 C C . ILE A 1 313 ? 4.473 2.535 -23.026 1.00 86.88 313 ILE A C 1
ATOM 2319 O O . ILE A 1 313 ? 5.199 2.132 -23.935 1.00 86.88 313 ILE A O 1
ATOM 2323 N N . ALA A 1 314 ? 3.218 2.100 -22.874 1.00 83.06 314 ALA A N 1
ATOM 2324 C CA . ALA A 1 314 ? 2.601 1.090 -23.737 1.00 83.06 314 ALA A CA 1
ATOM 2325 C C . ALA A 1 314 ? 2.538 1.516 -25.215 1.00 83.06 314 ALA A C 1
ATOM 2327 O O . ALA A 1 314 ? 2.499 0.660 -26.094 1.00 83.06 314 ALA A O 1
ATOM 2328 N N . GLY A 1 315 ? 2.546 2.824 -25.498 1.00 75.56 315 GLY A N 1
ATOM 2329 C CA . GLY A 1 315 ? 2.613 3.346 -26.863 1.00 75.56 315 GLY A CA 1
ATOM 2330 C C . GLY A 1 315 ? 4.000 3.252 -27.509 1.00 75.56 315 GLY A C 1
ATOM 2331 O O . GLY A 1 315 ? 4.102 3.307 -28.732 1.00 75.56 315 GLY A O 1
ATOM 2332 N N . GLU A 1 316 ? 5.064 3.109 -26.716 1.00 77.69 316 GLU A N 1
ATOM 2333 C CA . GLU A 1 316 ? 6.450 3.186 -27.197 1.00 77.69 316 GLU A CA 1
ATOM 2334 C C . GLU A 1 316 ? 7.183 1.841 -27.178 1.00 77.69 316 GLU A C 1
ATOM 2336 O O . GLU A 1 316 ? 8.121 1.642 -27.955 1.00 77.69 316 GLU A O 1
ATOM 2341 N N . ARG A 1 317 ? 6.801 0.921 -26.284 1.00 71.62 317 ARG A N 1
ATOM 2342 C CA . ARG A 1 317 ? 7.472 -0.373 -26.105 1.00 71.62 317 ARG A CA 1
ATOM 2343 C C . ARG A 1 317 ? 6.480 -1.464 -25.741 1.00 71.62 317 ARG A C 1
ATOM 2345 O O . ARG A 1 317 ? 5.523 -1.221 -25.007 1.00 71.62 317 ARG A O 1
ATOM 2352 N N . GLU A 1 318 ? 6.764 -2.687 -26.187 1.00 68.69 318 GLU A N 1
ATOM 2353 C CA . GLU A 1 318 ? 6.094 -3.846 -25.607 1.00 68.69 318 GLU A CA 1
ATOM 2354 C C . GLU A 1 318 ? 6.363 -3.885 -24.094 1.00 68.69 318 GLU A C 1
ATOM 2356 O O . GLU A 1 318 ? 7.456 -3.505 -23.656 1.00 68.69 318 GLU A O 1
ATOM 2361 N N . PRO A 1 319 ? 5.379 -4.289 -23.274 1.00 59.03 319 PRO A N 1
ATOM 2362 C CA . PRO A 1 319 ? 5.530 -4.363 -21.828 1.00 59.03 319 PRO A CA 1
ATOM 2363 C C . PRO A 1 319 ? 6.577 -5.423 -21.460 1.00 59.03 319 PRO A C 1
ATOM 2365 O O . PRO A 1 319 ? 6.276 -6.590 -21.216 1.00 59.03 319 PRO A O 1
ATOM 2368 N N . GLU A 1 320 ? 7.840 -5.009 -21.413 1.00 65.56 320 GLU A N 1
ATOM 2369 C CA . GLU A 1 320 ? 8.955 -5.883 -21.089 1.00 65.56 320 GLU A CA 1
ATOM 2370 C C . GLU A 1 320 ? 9.060 -6.056 -19.570 1.00 65.56 320 GLU A C 1
ATOM 2372 O O . GLU A 1 320 ? 9.584 -5.213 -18.842 1.00 65.56 320 GLU A O 1
ATOM 2377 N N . GLY A 1 321 ? 8.577 -7.195 -19.077 1.00 80.62 321 GLY A N 1
ATOM 2378 C CA . GLY A 1 321 ? 9.024 -7.742 -17.800 1.00 80.62 321 GLY A CA 1
ATOM 2379 C C . GLY A 1 321 ? 7.914 -8.198 -16.865 1.00 80.62 321 GLY A C 1
ATOM 2380 O O . GLY A 1 321 ? 6.891 -7.539 -16.678 1.00 80.62 321 GLY A O 1
ATOM 2381 N N . ALA A 1 322 ? 8.181 -9.319 -16.196 1.00 84.75 322 ALA A N 1
ATOM 2382 C CA . ALA A 1 322 ? 7.289 -9.924 -15.216 1.00 84.75 322 ALA A CA 1
ATOM 2383 C C . ALA A 1 322 ? 6.852 -8.956 -14.106 1.00 84.75 322 ALA A C 1
ATOM 2385 O O . ALA A 1 322 ? 5.685 -8.952 -13.734 1.00 84.75 322 ALA A O 1
ATOM 2386 N N . PHE A 1 323 ? 7.744 -8.082 -13.623 1.00 88.75 323 PHE A N 1
ATOM 2387 C CA . PHE A 1 323 ? 7.371 -7.099 -12.603 1.00 88.75 323 PHE A CA 1
ATOM 2388 C C . PHE A 1 323 ? 6.261 -6.150 -13.070 1.00 88.75 323 PHE A C 1
ATOM 2390 O O . PHE A 1 323 ? 5.328 -5.884 -12.319 1.00 88.75 323 PHE A O 1
ATOM 2397 N N . SER A 1 324 ? 6.347 -5.653 -14.308 1.00 88.00 324 SER A N 1
ATOM 2398 C CA . SER A 1 324 ? 5.337 -4.743 -14.846 1.00 88.00 324 SER A CA 1
ATOM 2399 C C . SER A 1 324 ? 3.981 -5.443 -14.892 1.00 88.00 324 SER A C 1
ATOM 2401 O O . SER A 1 324 ? 3.019 -4.933 -14.325 1.00 88.00 324 SER A O 1
ATOM 2403 N N . ALA A 1 325 ? 3.914 -6.654 -15.457 1.00 86.94 325 ALA A N 1
ATOM 2404 C CA . ALA A 1 325 ? 2.684 -7.449 -15.488 1.00 86.94 325 ALA A CA 1
ATOM 2405 C C . ALA A 1 325 ? 2.113 -7.698 -14.079 1.00 86.94 325 ALA A C 1
ATOM 2407 O O . ALA A 1 325 ? 0.912 -7.550 -13.859 1.00 86.94 325 ALA A O 1
ATOM 2408 N N . PHE A 1 326 ? 2.979 -8.007 -13.111 1.00 88.81 326 PHE A N 1
ATOM 2409 C CA . PHE A 1 326 ? 2.584 -8.181 -11.717 1.00 88.81 326 PHE A CA 1
ATOM 2410 C C . PHE A 1 326 ? 1.983 -6.906 -11.113 1.00 88.81 326 PHE A C 1
ATOM 2412 O O . PHE A 1 326 ? 0.896 -6.946 -10.540 1.00 88.81 326 PHE A O 1
ATOM 2419 N N . ALA A 1 327 ? 2.651 -5.762 -11.276 1.00 90.50 327 ALA A N 1
ATOM 2420 C CA . ALA A 1 327 ? 2.185 -4.481 -10.755 1.00 90.50 327 ALA A CA 1
ATOM 2421 C C . ALA A 1 327 ? 0.841 -4.058 -11.372 1.00 90.50 327 ALA A C 1
ATOM 2423 O O . ALA A 1 327 ? -0.035 -3.591 -10.647 1.00 90.50 327 ALA A O 1
ATOM 2424 N N . HIS A 1 328 ? 0.643 -4.291 -12.675 1.00 88.88 328 HIS A N 1
ATOM 2425 C CA . HIS A 1 328 ? -0.629 -4.033 -13.359 1.00 88.88 328 HIS A CA 1
ATOM 2426 C C . HIS A 1 328 ? -1.781 -4.897 -12.840 1.00 88.88 328 HIS A C 1
ATOM 2428 O O . HIS A 1 328 ? -2.926 -4.467 -12.904 1.00 88.88 328 HIS A O 1
ATOM 2434 N N . ALA A 1 329 ? -1.498 -6.096 -12.326 1.00 87.50 329 ALA A N 1
ATOM 2435 C CA . ALA A 1 329 ? -2.515 -6.945 -11.718 1.00 87.50 329 ALA A CA 1
ATOM 2436 C C . ALA A 1 329 ? -2.807 -6.538 -10.264 1.00 87.50 329 ALA A C 1
ATOM 2438 O O . ALA A 1 329 ? -3.964 -6.455 -9.861 1.00 87.50 329 ALA A O 1
ATOM 2439 N N . VAL A 1 330 ? -1.764 -6.272 -9.472 1.00 89.00 330 VAL A N 1
ATOM 2440 C CA . VAL A 1 330 ? -1.902 -6.054 -8.024 1.00 89.00 330 VAL A CA 1
ATOM 2441 C C . VAL A 1 330 ? -2.406 -4.654 -7.681 1.00 89.00 330 VAL A C 1
ATOM 2443 O O . VAL A 1 330 ? -3.271 -4.534 -6.817 1.00 89.00 330 VAL A O 1
ATOM 2446 N N . LEU A 1 331 ? -1.926 -3.595 -8.342 1.00 89.81 331 LEU A N 1
ATOM 2447 C CA . LEU A 1 331 ? -2.316 -2.219 -7.999 1.00 89.81 331 LEU A CA 1
ATOM 2448 C C . LEU A 1 331 ? -3.830 -1.966 -8.125 1.00 89.81 331 LEU A C 1
ATOM 2450 O O . LEU A 1 331 ? -4.400 -1.407 -7.189 1.00 89.81 331 LEU A O 1
ATOM 2454 N N . PRO A 1 332 ? -4.526 -2.406 -9.194 1.00 88.62 332 PRO A N 1
ATOM 2455 C CA . PRO A 1 332 ? -5.980 -2.281 -9.263 1.00 88.62 332 PRO A CA 1
ATOM 2456 C C . PRO A 1 332 ? -6.692 -3.020 -8.134 1.00 88.62 332 PRO A C 1
ATOM 2458 O O . PRO A 1 332 ? -7.633 -2.480 -7.566 1.00 88.62 332 PRO A O 1
ATOM 2461 N N . VAL A 1 333 ? -6.225 -4.218 -7.761 1.00 87.00 333 VAL A N 1
ATOM 2462 C CA . VAL A 1 333 ? -6.793 -4.963 -6.627 1.00 87.00 333 VAL A CA 1
ATOM 2463 C C . VAL A 1 333 ? -6.648 -4.161 -5.333 1.00 87.00 333 VAL A C 1
ATOM 2465 O O . VAL A 1 333 ? -7.605 -4.066 -4.574 1.00 87.00 333 VAL A O 1
ATOM 2468 N N . GLN A 1 334 ? -5.503 -3.514 -5.106 1.00 93.56 334 GLN A N 1
ATOM 2469 C CA . GLN A 1 334 ? -5.310 -2.647 -3.939 1.00 93.56 334 GLN A CA 1
ATOM 2470 C C . GLN A 1 334 ? -6.257 -1.449 -3.930 1.00 93.56 334 GLN A C 1
ATOM 2472 O O . GLN A 1 334 ? -6.854 -1.156 -2.898 1.00 93.56 334 GLN A O 1
ATOM 2477 N N . GLN A 1 335 ? -6.438 -0.788 -5.077 1.00 93.12 335 GLN A N 1
ATOM 2478 C CA . GLN A 1 335 ? -7.375 0.332 -5.182 1.00 93.12 335 GLN A CA 1
ATOM 2479 C C . GLN A 1 335 ? -8.831 -0.113 -5.009 1.00 93.12 335 GLN A C 1
ATOM 2481 O O . GLN A 1 335 ? -9.612 0.604 -4.392 1.00 93.12 335 GLN A O 1
ATOM 2486 N N . LEU A 1 336 ? -9.193 -1.304 -5.494 1.00 88.62 336 LEU A N 1
ATOM 2487 C CA . LEU A 1 336 ? -10.519 -1.886 -5.282 1.00 88.62 336 LEU A CA 1
ATOM 2488 C C . LEU A 1 336 ? -10.773 -2.207 -3.807 1.00 88.62 336 LEU A C 1
ATOM 2490 O O . LEU A 1 336 ? -11.880 -1.970 -3.337 1.00 88.62 336 LEU A O 1
ATOM 2494 N N . LEU A 1 337 ? -9.769 -2.693 -3.069 1.00 89.19 337 LEU A N 1
ATOM 2495 C CA . LEU A 1 337 ? -9.885 -2.904 -1.623 1.00 89.19 337 LEU A CA 1
ATOM 2496 C C . LEU A 1 337 ? -10.105 -1.575 -0.885 1.00 89.19 337 LEU A C 1
ATOM 2498 O O . LEU A 1 337 ? -11.062 -1.471 -0.121 1.00 89.19 337 LEU A O 1
ATOM 2502 N N . SER A 1 338 ? -9.300 -0.543 -1.170 1.00 93.19 338 SER A N 1
ATOM 2503 C CA . SER A 1 338 ? -9.508 0.809 -0.617 1.00 93.19 338 SER A CA 1
ATOM 2504 C C . SER A 1 338 ? -10.899 1.358 -0.944 1.00 93.19 338 SER A C 1
ATOM 2506 O O . SER A 1 338 ? -11.582 1.883 -0.068 1.00 93.19 338 SER A O 1
ATOM 2508 N N . ALA A 1 339 ? -11.342 1.230 -2.197 1.00 91.38 339 ALA A N 1
ATOM 2509 C CA . ALA A 1 339 ? -12.655 1.703 -2.621 1.00 91.38 339 ALA A CA 1
ATOM 2510 C C . ALA A 1 339 ? -13.786 0.935 -1.928 1.00 91.38 339 ALA A C 1
ATOM 2512 O O . ALA A 1 339 ? -14.739 1.551 -1.466 1.00 91.38 339 ALA A O 1
ATOM 2513 N N . PHE A 1 340 ? -13.671 -0.390 -1.810 1.00 91.31 340 PHE A N 1
ATOM 2514 C CA . PHE A 1 340 ? -14.641 -1.215 -1.094 1.00 91.31 340 PHE A CA 1
ATOM 2515 C C . PHE A 1 340 ? -14.733 -0.819 0.382 1.00 91.31 340 PHE A C 1
ATOM 2517 O O . PHE A 1 340 ? -15.840 -0.700 0.901 1.00 91.31 340 PHE A O 1
ATOM 2524 N N . PHE A 1 341 ? -13.600 -0.556 1.040 1.00 93.12 341 PHE A N 1
ATOM 2525 C CA . PHE A 1 341 ? -13.585 -0.036 2.407 1.00 93.12 341 PHE A CA 1
ATOM 2526 C C . PHE A 1 341 ? -14.344 1.292 2.511 1.00 93.12 341 PHE A C 1
ATOM 2528 O O . PHE A 1 341 ? -15.255 1.400 3.325 1.00 93.12 341 PHE A O 1
ATOM 2535 N N . LEU A 1 342 ? -14.030 2.271 1.654 1.00 92.12 342 LEU A N 1
ATOM 2536 C CA . LEU A 1 342 ? -14.682 3.584 1.686 1.00 92.12 342 LEU A CA 1
ATOM 2537 C C . LEU A 1 342 ? -16.185 3.502 1.384 1.00 92.12 342 LEU A C 1
ATOM 2539 O O . LEU A 1 342 ? -16.983 4.164 2.038 1.00 92.12 342 LEU A O 1
ATOM 2543 N N . LEU A 1 343 ? -16.575 2.676 0.413 1.00 91.06 343 LEU A N 1
ATOM 2544 C CA . LEU A 1 343 ? -17.979 2.477 0.058 1.00 91.06 343 LEU A CA 1
ATOM 2545 C C . LEU A 1 343 ? -18.759 1.758 1.155 1.00 91.06 343 LEU A C 1
ATOM 2547 O O . LEU A 1 343 ? -19.913 2.083 1.364 1.00 91.06 343 LEU A O 1
ATOM 2551 N N . THR A 1 344 ? -18.155 0.798 1.851 1.00 90.62 344 THR A N 1
ATOM 2552 C CA . THR A 1 344 ? -18.863 0.037 2.893 1.00 90.62 344 THR A CA 1
ATOM 2553 C C . THR A 1 344 ? -18.965 0.830 4.193 1.00 90.62 344 THR A C 1
ATOM 2555 O O . THR A 1 344 ? -19.972 0.755 4.884 1.00 90.62 344 THR A O 1
ATOM 2558 N N . ALA A 1 345 ? -17.936 1.609 4.531 1.00 89.56 345 ALA A N 1
ATOM 2559 C CA . ALA A 1 345 ? -17.924 2.387 5.765 1.00 89.56 345 ALA A CA 1
ATOM 2560 C C . ALA A 1 345 ? -18.700 3.719 5.668 1.00 89.56 345 ALA A C 1
ATOM 2562 O O . ALA A 1 345 ? -19.104 4.242 6.705 1.00 89.56 345 ALA A O 1
ATOM 2563 N N . TRP A 1 346 ? -18.932 4.266 4.463 1.00 87.88 346 TRP A N 1
ATOM 2564 C CA . TRP A 1 346 ? -19.620 5.560 4.277 1.00 87.88 346 TRP A CA 1
ATOM 2565 C C . TRP A 1 346 ? -20.725 5.594 3.204 1.00 87.88 346 TRP A C 1
ATOM 2567 O O . TRP A 1 346 ? -21.316 6.659 3.009 1.00 87.88 346 TRP A O 1
ATOM 2577 N N . GLY A 1 347 ? -20.990 4.502 2.480 1.00 80.94 347 GLY A N 1
ATOM 2578 C CA . GLY A 1 347 ? -21.997 4.432 1.406 1.00 80.94 347 GLY A CA 1
ATOM 2579 C C . GLY A 1 347 ? -23.294 3.768 1.840 1.00 80.94 347 GLY A C 1
ATOM 2580 O O . GLY A 1 347 ? -24.356 4.290 1.433 1.00 80.94 347 GLY A O 1
#

pLDDT: mean 78.38, std 19.99, range [34.22, 98.19]

Foldseek 3Di:
DDDDDDDDDDDDPPDDDPPPPDPDDDDPPPPVVVVVVPCVVVVVVVPDPDPDVVVVVVVVVVVVVVLLVVLVVVVVVVVVVLPDPDDDDDPDDVCCVQCDDPNHGPLCSQCVVLVVLLVVLVVLLVVLVVVLVVVCVPDDPVVVVVQVVQCVLPVPASHLLSLLLNLLSLLLSLLSLCLSPVVLNLVALLAFLLLLLLLLLLVLLLVLVVPDDCPFPFRDGRSTDPNSNVSSVSSNVSSVVSNVVSCVVPDPVVCVVRVVVSVVVLVVLLVVLLVDFDPRDDPVPCVSSSSNSSSLSSLVSSLVSSVVSVVVVVVPDDSPDSSNVVCVVSSVVSNVSVVVSCVSVPD

Radius of gyration: 25.25 Å; chains: 1; bounding box: 58×57×104 Å